Protein AF-A0A7T1T1X6-F1 (afdb_monomer_lite)

pLDDT: mean 72.9, std 23.7, range [30.7, 98.06]

Radius of gyration: 36.51 Å; chains: 1; bounding box: 89×37×120 Å

Secondary structure (DSSP, 8-state):
--------------------S-SS------TT-HHHHHHHHHHHHHHHHHHHHHHH--TT-HHHHHHHHHHHHHHHHHHHHHHHTT--TTSSSSSSSS------------------------------S-PPPPP--------SS-HHHHHHHHHHHHHHTTTTSPPPHHHHHHHHHHHHHHHHHHHHHHHHTT--HHHHHHTHHHHHHHHH-TTSSPPPHHHHHHHHHHHHHH-STTSHHHHHHHHHHHTTSS--

Foldseek 3Di:
DDDDDDDDDDDDDDDDDDPDPDPPPDPPPPPPPVVVVVVVVVVVVVVVVLVVVVVPDDPPPVPVVVVVVVVVVVVVVVVVVVVVVDDDPPPPPPPPPPDDDDDDDDDDDDDDDDDDDDDDDDDDDDDDDDDDDDPPDDPPPDDLDDLVVQLVVQLVLQCVQCVVPDDDPVQSSLQSVLLSVLLSQLLVVCVVVVHDSVLCNVCVVVLSCLQAPVPSHGDGSVVSVVQVVCCVPPNDCPGPSVVSVVVCCVVVVGPD

Sequence (256 aa):
MSKTFSRIRIGLAISSIWISSSLFHFIPQERGNPTYLALLVFSIFICLIILFFLFKLKKKKLHYFFVLLLYFVVLVLISLLKIFLGESLATVFASVLAGSLGCDFGPGSSEGSSSQPNPVNGVNEEQPDAAPPEPVAPEVFNPLISDEQRREELHSRLAINSIDKPLNPGVRDSIVERQVLIEKKMEKALLSDGYSRESVFNNRHQIRGLLFYPRGAPLSESTYRSYLHYMENFGTHRSKVYHRIMEAIYNNDLSL

Structure (mmCIF, N/CA/C/O backbone):
data_AF-A0A7T1T1X6-F1
#
_entry.id   AF-A0A7T1T1X6-F1
#
loop_
_atom_site.group_PDB
_atom_site.id
_atom_site.type_symbol
_atom_site.label_atom_id
_atom_site.label_alt_id
_atom_site.label_comp_id
_atom_site.label_asym_id
_atom_site.label_entity_id
_atom_site.label_seq_id
_atom_site.pdbx_PDB_ins_code
_atom_site.Cartn_x
_atom_site.Cartn_y
_atom_site.Cartn_z
_atom_site.occupancy
_atom_site.B_iso_or_equiv
_atom_site.auth_seq_id
_atom_site.auth_comp_id
_atom_site.auth_asym_id
_atom_site.auth_atom_id
_atom_site.pdbx_PDB_model_num
ATOM 1 N N . MET A 1 1 ? 9.781 -1.097 -63.358 1.00 42.34 1 MET A N 1
ATOM 2 C CA . MET A 1 1 ? 10.702 0.019 -63.687 1.00 42.34 1 MET A CA 1
ATOM 3 C C . MET A 1 1 ? 11.360 0.435 -62.372 1.00 42.34 1 MET A C 1
ATOM 5 O O . MET A 1 1 ? 10.691 1.070 -61.583 1.00 42.34 1 MET A O 1
ATOM 9 N N . SER A 1 2 ? 12.448 -0.172 -61.885 1.00 36.84 2 SER A N 1
ATOM 10 C CA . SER A 1 2 ? 13.840 -0.293 -62.371 1.00 36.84 2 SER A CA 1
ATOM 11 C C . SER A 1 2 ? 14.584 1.041 -62.492 1.00 36.84 2 SER A C 1
ATOM 13 O O . SER A 1 2 ? 14.098 1.915 -63.206 1.00 36.84 2 SER A O 1
ATOM 15 N N . LYS A 1 3 ? 15.786 1.063 -61.875 1.00 38.62 3 LYS A N 1
ATOM 16 C CA . LYS A 1 3 ? 16.885 2.061 -61.835 1.00 38.62 3 LYS A CA 1
ATOM 17 C C . LYS A 1 3 ? 17.007 2.790 -60.479 1.00 38.62 3 LYS A C 1
ATOM 19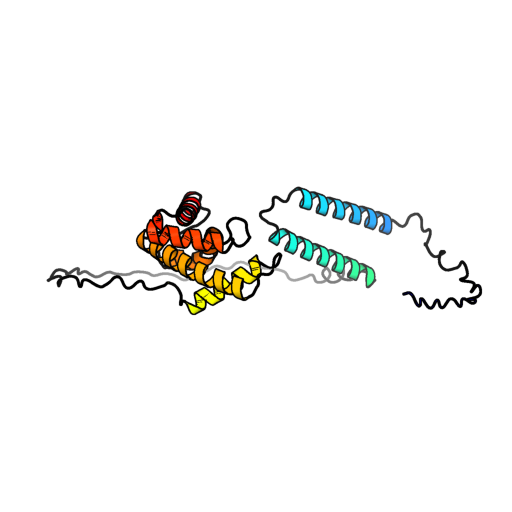 O O . LYS A 1 3 ? 16.067 3.438 -60.060 1.00 38.62 3 LYS A O 1
ATOM 24 N N . THR A 1 4 ? 18.114 2.750 -59.729 1.00 41.78 4 THR A N 1
ATOM 25 C CA . THR A 1 4 ? 19.420 2.092 -59.926 1.00 41.78 4 THR A CA 1
ATOM 26 C C . THR A 1 4 ? 20.178 2.090 -58.595 1.00 41.78 4 THR A C 1
ATOM 28 O O . THR A 1 4 ? 20.269 3.114 -57.928 1.00 41.78 4 THR A O 1
ATOM 31 N N . PHE A 1 5 ? 20.751 0.939 -58.246 1.00 42.75 5 PHE A N 1
ATOM 32 C CA . PHE A 1 5 ? 21.829 0.780 -57.272 1.00 42.75 5 PHE A CA 1
ATOM 33 C C . PHE A 1 5 ? 23.084 1.513 -57.771 1.00 42.75 5 PHE A C 1
ATOM 35 O O . PHE A 1 5 ? 23.480 1.297 -58.917 1.00 42.75 5 PHE A O 1
ATOM 42 N N . SER A 1 6 ? 23.756 2.286 -56.913 1.00 40.78 6 SER A N 1
ATOM 43 C CA . SER A 1 6 ? 25.154 2.669 -57.137 1.00 40.78 6 SER A CA 1
ATOM 44 C C . SER A 1 6 ? 26.025 2.104 -56.023 1.00 40.78 6 SER A C 1
ATOM 46 O O . SER A 1 6 ? 25.880 2.427 -54.846 1.00 40.78 6 SER A O 1
ATOM 48 N N . ARG A 1 7 ? 26.895 1.186 -56.443 1.00 38.97 7 ARG A N 1
ATOM 49 C CA . ARG A 1 7 ? 28.006 0.611 -55.696 1.00 38.97 7 ARG A CA 1
ATOM 50 C C . ARG A 1 7 ? 29.136 1.635 -55.657 1.00 38.97 7 ARG A C 1
ATOM 52 O O . ARG A 1 7 ? 29.527 2.126 -56.710 1.00 38.97 7 ARG A O 1
ATOM 59 N N . ILE A 1 8 ? 29.753 1.828 -54.496 1.00 36.34 8 ILE A N 1
ATOM 60 C CA . ILE A 1 8 ? 31.130 2.323 -54.419 1.00 36.34 8 ILE A CA 1
ATOM 61 C C . ILE A 1 8 ? 31.943 1.296 -53.631 1.00 36.34 8 ILE A C 1
ATOM 63 O O . ILE A 1 8 ? 31.801 1.143 -52.422 1.00 36.34 8 ILE A O 1
ATOM 67 N N . ARG A 1 9 ? 32.767 0.550 -54.372 1.00 40.75 9 ARG A N 1
ATOM 68 C CA . ARG A 1 9 ? 33.967 -0.138 -53.891 1.00 40.75 9 ARG A CA 1
ATOM 69 C C . ARG A 1 9 ? 35.143 0.698 -54.376 1.00 40.75 9 ARG A C 1
ATOM 71 O O . ARG A 1 9 ? 35.316 0.787 -55.586 1.00 40.75 9 ARG A O 1
ATOM 78 N N . ILE A 1 10 ? 35.966 1.201 -53.465 1.00 40.25 10 ILE A N 1
ATOM 79 C CA . ILE A 1 10 ? 37.397 1.409 -53.703 1.00 40.25 10 ILE A CA 1
ATOM 80 C C . ILE A 1 10 ? 38.091 1.000 -52.408 1.00 40.25 10 ILE A C 1
ATOM 82 O O . ILE A 1 10 ? 37.916 1.630 -51.371 1.00 40.25 10 ILE A O 1
ATOM 86 N N . GLY A 1 11 ? 38.806 -0.119 -52.469 1.00 39.12 11 GLY A N 1
ATOM 87 C CA . GLY A 1 11 ? 39.825 -0.451 -51.487 1.00 39.12 11 GLY A CA 1
ATOM 88 C C . GLY A 1 11 ? 41.161 0.112 -51.946 1.00 39.12 11 GLY A C 1
ATOM 89 O O . GLY A 1 11 ? 41.389 0.213 -53.149 1.00 39.12 11 GLY A O 1
ATOM 90 N N . LEU A 1 12 ? 42.040 0.428 -50.999 1.00 31.44 12 LEU A N 1
ATOM 91 C CA . LEU A 1 12 ? 43.483 0.317 -51.182 1.00 31.44 12 LEU A CA 1
ATOM 92 C C . LEU A 1 12 ? 44.208 0.444 -49.838 1.00 31.44 12 LEU A C 1
ATOM 94 O O . LEU A 1 12 ? 44.038 1.415 -49.113 1.00 31.44 12 LEU A O 1
ATOM 98 N N . ALA A 1 13 ? 44.990 -0.601 -49.566 1.00 35.97 13 ALA A N 1
ATOM 99 C CA . ALA A 1 13 ? 46.260 -0.627 -48.853 1.00 35.97 13 ALA A CA 1
ATOM 100 C C . ALA A 1 13 ? 46.394 0.193 -47.559 1.00 35.97 13 ALA A C 1
ATOM 102 O O . ALA A 1 13 ? 46.752 1.366 -47.583 1.00 35.97 13 ALA A O 1
ATOM 103 N N . ILE A 1 14 ? 46.319 -0.503 -46.422 1.00 38.56 14 ILE A N 1
ATOM 104 C CA . ILE A 1 14 ? 47.217 -0.195 -45.307 1.00 38.56 14 ILE A CA 1
ATOM 105 C C . ILE A 1 14 ? 48.215 -1.342 -45.229 1.00 38.56 14 ILE A C 1
ATOM 107 O O . ILE A 1 14 ? 47.895 -2.476 -44.874 1.00 38.56 14 ILE A O 1
ATOM 111 N N . SER A 1 15 ? 49.421 -1.007 -45.665 1.00 36.59 15 SER A N 1
ATOM 112 C CA . SER A 1 15 ? 50.656 -1.726 -45.436 1.00 36.59 15 SER A CA 1
ATOM 113 C C . SER A 1 15 ? 50.771 -2.155 -43.977 1.00 36.59 15 SER A C 1
ATOM 115 O O . SER A 1 15 ? 50.665 -1.330 -43.072 1.00 36.59 15 SER A O 1
ATOM 117 N N . SER A 1 16 ? 51.029 -3.445 -43.791 1.00 38.75 16 SER A N 1
ATOM 118 C CA . SER A 1 16 ? 51.957 -4.004 -42.807 1.00 38.75 16 SER A CA 1
ATOM 119 C C . SER A 1 16 ? 52.744 -2.959 -42.007 1.00 38.75 16 SER A C 1
ATOM 121 O O . SER A 1 16 ? 53.857 -2.582 -42.372 1.00 38.75 16 SER A O 1
ATOM 123 N N . ILE A 1 17 ? 52.163 -2.533 -40.887 1.00 38.28 17 ILE A N 1
ATOM 124 C CA . ILE A 1 17 ? 52.896 -1.950 -39.772 1.00 38.28 17 ILE A CA 1
ATOM 125 C C . ILE A 1 17 ? 53.158 -3.107 -38.822 1.00 38.28 17 ILE A C 1
ATOM 127 O O . ILE A 1 17 ? 52.253 -3.657 -38.198 1.00 38.28 17 ILE A O 1
ATOM 131 N N . TRP A 1 18 ? 54.426 -3.500 -38.804 1.00 39.53 18 TRP A N 1
ATOM 132 C CA . TRP A 1 18 ? 55.085 -4.186 -37.709 1.00 39.53 18 TRP A CA 1
ATOM 133 C C . TRP A 1 18 ? 54.578 -3.649 -36.364 1.00 39.53 18 TRP A C 1
ATOM 135 O O . TRP A 1 18 ? 55.016 -2.600 -35.896 1.00 39.53 18 TRP A O 1
ATOM 145 N N . ILE A 1 19 ? 53.669 -4.380 -35.723 1.00 38.03 19 ILE A N 1
ATOM 146 C CA . ILE A 1 19 ? 53.563 -4.334 -34.270 1.00 38.03 19 ILE A CA 1
ATOM 147 C C . ILE A 1 19 ? 54.494 -5.430 -33.794 1.00 38.03 19 ILE A C 1
ATOM 149 O O . ILE A 1 19 ? 54.167 -6.615 -33.778 1.00 38.03 19 ILE A O 1
ATOM 153 N N . SER A 1 20 ? 55.711 -4.987 -33.520 1.00 37.97 20 SER A N 1
ATOM 154 C CA . SER A 1 20 ? 56.773 -5.736 -32.887 1.00 37.97 20 SER A CA 1
ATOM 155 C C . SER A 1 20 ? 56.224 -6.575 -31.735 1.00 37.97 20 SER A C 1
ATOM 157 O O . SER A 1 20 ? 55.586 -6.068 -30.810 1.00 37.97 20 SER A O 1
ATOM 159 N N . SER A 1 21 ? 56.518 -7.867 -31.811 1.00 42.22 21 SER A N 1
ATOM 160 C CA . SER A 1 21 ? 56.395 -8.899 -30.786 1.00 42.22 21 SER A CA 1
ATOM 161 C C . SER A 1 21 ? 57.150 -8.561 -29.489 1.00 42.22 21 SER A C 1
ATOM 163 O O . SER A 1 21 ? 58.099 -9.252 -29.121 1.00 42.22 21 SER A O 1
ATOM 165 N N . SER A 1 22 ? 56.778 -7.498 -28.771 1.00 43.97 22 SER A N 1
ATOM 166 C CA . SER A 1 22 ? 57.497 -7.100 -27.546 1.00 43.97 22 SER A CA 1
ATOM 167 C C . SER A 1 22 ? 56.630 -6.567 -26.407 1.00 43.97 22 SER A C 1
ATOM 169 O O . SER A 1 22 ? 57.176 -6.071 -25.430 1.00 43.97 22 SER A O 1
ATOM 171 N N . LEU A 1 23 ? 55.305 -6.738 -26.448 1.00 38.94 23 LEU A N 1
ATOM 172 C CA . LEU A 1 23 ? 54.438 -6.399 -25.307 1.00 38.94 23 LEU A CA 1
ATOM 173 C C . LEU A 1 23 ? 53.664 -7.599 -24.733 1.00 38.94 23 LEU A C 1
ATOM 175 O O . LEU A 1 23 ? 52.590 -7.445 -24.166 1.00 38.94 23 LEU A O 1
ATOM 179 N N . PHE A 1 24 ? 54.228 -8.802 -24.875 1.00 38.16 24 PHE A N 1
ATOM 180 C CA . PHE A 1 24 ? 53.760 -10.035 -24.220 1.00 38.16 24 PHE A CA 1
ATOM 181 C C . PHE A 1 24 ? 54.850 -10.700 -23.360 1.00 38.16 24 PHE A C 1
ATOM 183 O O . PHE A 1 24 ? 54.776 -11.884 -23.048 1.00 38.16 24 PHE A O 1
ATOM 190 N N . HIS A 1 25 ? 55.863 -9.931 -22.949 1.00 44.34 25 HIS A N 1
ATOM 191 C CA . HIS A 1 25 ? 56.919 -10.387 -22.047 1.00 44.34 25 HIS A CA 1
ATOM 192 C C . HIS A 1 25 ? 57.148 -9.377 -20.920 1.00 44.34 25 HIS A C 1
ATOM 194 O O . HIS A 1 25 ? 58.198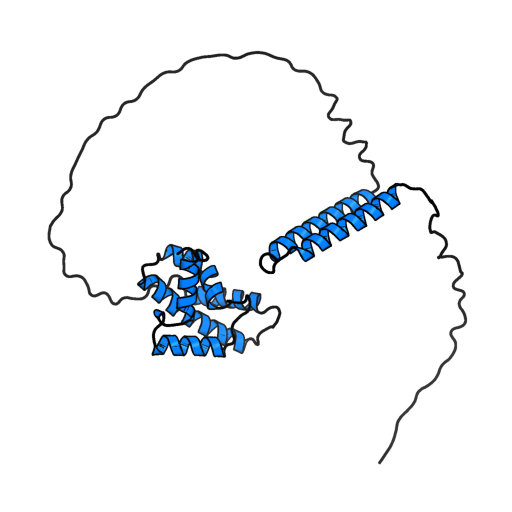 -8.762 -20.810 1.00 44.34 25 HIS A O 1
ATOM 200 N N . PHE A 1 26 ? 56.147 -9.212 -20.057 1.00 40.44 26 PHE A N 1
ATOM 201 C CA . PHE A 1 26 ? 56.410 -8.895 -18.652 1.00 40.44 26 PHE A CA 1
ATOM 202 C C . PHE A 1 26 ? 55.314 -9.494 -17.765 1.00 40.44 26 PHE A C 1
ATOM 204 O O . PHE A 1 26 ? 54.650 -8.823 -16.984 1.00 40.44 26 PHE A O 1
ATOM 211 N N . ILE A 1 27 ? 55.108 -10.804 -17.917 1.00 41.75 27 ILE A N 1
ATOM 212 C CA . ILE A 1 27 ? 54.685 -11.628 -16.787 1.00 41.75 27 ILE A CA 1
ATOM 213 C C . ILE A 1 27 ? 55.977 -11.858 -15.998 1.00 41.75 27 ILE A C 1
ATOM 215 O O . ILE A 1 27 ? 56.859 -12.547 -16.521 1.00 41.75 27 ILE A O 1
ATOM 219 N N . PRO A 1 28 ? 56.156 -11.285 -14.794 1.00 42.91 28 PRO A N 1
ATOM 220 C CA . PRO A 1 28 ? 57.246 -11.714 -13.947 1.00 42.91 28 PRO A CA 1
ATOM 221 C C . PRO A 1 28 ? 56.942 -13.165 -13.586 1.00 42.91 28 PRO A C 1
ATOM 223 O O . PRO A 1 28 ? 56.004 -13.477 -12.853 1.00 42.91 28 PRO A O 1
ATOM 226 N N . GLN A 1 29 ? 57.721 -14.070 -14.165 1.00 46.75 29 GLN A N 1
ATOM 227 C CA . GLN A 1 29 ? 57.753 -15.476 -13.808 1.00 46.75 29 GLN A CA 1
ATOM 228 C C . GLN A 1 29 ? 58.469 -15.625 -12.457 1.00 46.75 29 GLN A C 1
ATOM 230 O O . GLN A 1 29 ? 59.449 -16.351 -12.340 1.00 46.75 29 GLN A O 1
ATOM 235 N N . GLU A 1 30 ? 57.977 -14.952 -11.418 1.00 48.72 30 GLU A N 1
ATOM 236 C CA . GLU A 1 30 ? 58.308 -15.300 -10.041 1.00 48.72 30 GLU A CA 1
ATOM 237 C C . GLU A 1 30 ? 57.340 -16.389 -9.585 1.00 48.72 30 GLU A C 1
ATOM 239 O O . GLU A 1 30 ? 56.348 -16.167 -8.886 1.00 48.72 30 GLU A O 1
ATOM 244 N N . ARG A 1 31 ? 57.630 -17.618 -10.029 1.00 51.22 31 ARG A N 1
ATOM 245 C CA . ARG A 1 31 ? 57.103 -18.816 -9.376 1.00 51.22 31 ARG A CA 1
ATOM 246 C C . ARG A 1 31 ? 57.578 -18.789 -7.928 1.00 51.22 31 ARG A C 1
ATOM 248 O O . ARG A 1 31 ? 58.739 -19.078 -7.666 1.00 51.22 31 ARG A O 1
ATOM 255 N N . GLY A 1 32 ? 56.674 -18.476 -7.008 1.00 56.59 32 GLY A N 1
ATOM 256 C CA . GLY A 1 32 ? 56.909 -18.675 -5.581 1.00 56.59 32 GLY A CA 1
ATOM 257 C C . GLY A 1 32 ? 56.696 -17.461 -4.693 1.00 56.59 32 GLY A C 1
ATOM 258 O O . GLY A 1 32 ? 57.027 -17.555 -3.518 1.00 56.59 32 GLY A O 1
ATOM 259 N N . ASN A 1 33 ? 56.133 -16.352 -5.181 1.00 59.38 33 ASN A N 1
ATOM 260 C CA . ASN A 1 33 ? 55.762 -15.274 -4.270 1.00 59.38 33 ASN A CA 1
ATOM 261 C C . ASN A 1 33 ? 54.439 -15.641 -3.551 1.00 59.38 33 ASN A C 1
ATOM 263 O O . ASN A 1 33 ? 53.379 -15.670 -4.190 1.00 59.38 33 ASN A O 1
ATOM 267 N N . PRO A 1 34 ? 54.471 -15.960 -2.239 1.00 67.19 34 PRO A N 1
ATOM 268 C CA . PRO A 1 34 ? 53.317 -16.486 -1.499 1.00 67.19 34 PRO A CA 1
ATOM 269 C C . PRO A 1 34 ? 52.147 -15.497 -1.444 1.00 67.19 34 PRO A C 1
ATOM 271 O O . PRO A 1 34 ? 51.010 -15.892 -1.189 1.00 67.19 34 PRO A O 1
ATOM 274 N N . THR A 1 35 ? 52.407 -14.221 -1.732 1.00 71.56 35 THR A N 1
ATOM 275 C CA . THR A 1 35 ? 51.400 -13.158 -1.777 1.00 71.56 35 THR A CA 1
ATOM 276 C C . THR A 1 35 ? 50.365 -13.379 -2.879 1.00 71.56 35 THR A C 1
ATOM 278 O O . THR A 1 35 ? 49.172 -13.257 -2.618 1.00 71.56 35 THR A O 1
ATOM 281 N N . TYR A 1 36 ? 50.771 -13.795 -4.083 1.00 64.44 36 TYR A N 1
ATOM 282 C CA . TYR A 1 36 ? 49.833 -14.045 -5.184 1.00 64.44 36 TYR A CA 1
ATOM 283 C C . TYR A 1 36 ? 48.955 -15.264 -4.924 1.00 64.44 36 TYR A C 1
ATOM 285 O O . TYR A 1 36 ? 47.755 -15.226 -5.191 1.00 64.44 36 TYR A O 1
ATOM 293 N N . LEU A 1 37 ? 49.533 -16.327 -4.358 1.00 74.12 37 LEU A N 1
ATOM 294 C CA . LEU A 1 37 ? 48.773 -17.509 -3.961 1.00 74.12 37 LEU A CA 1
ATOM 295 C C . LEU A 1 37 ? 47.752 -17.150 -2.870 1.00 74.12 37 LEU A C 1
ATOM 297 O O . LEU A 1 37 ? 46.592 -17.543 -2.968 1.00 74.12 37 LEU A O 1
ATOM 301 N N . ALA A 1 38 ? 48.156 -16.349 -1.879 1.00 74.31 38 ALA A N 1
ATOM 302 C CA . ALA A 1 38 ? 47.267 -15.873 -0.822 1.00 74.31 38 ALA A CA 1
ATOM 303 C C . ALA A 1 38 ? 46.118 -15.013 -1.373 1.00 74.31 38 ALA A C 1
ATOM 305 O O . ALA A 1 38 ? 44.970 -15.213 -0.983 1.00 74.31 38 ALA A O 1
ATOM 306 N N . LEU A 1 39 ? 46.392 -14.115 -2.326 1.00 75.31 39 LEU A N 1
ATOM 307 C CA . LEU A 1 39 ? 45.365 -13.297 -2.979 1.00 75.31 39 LEU A CA 1
ATOM 308 C C . LEU A 1 39 ? 44.386 -14.139 -3.809 1.00 75.31 39 LEU A C 1
ATOM 310 O O . LEU A 1 39 ? 43.183 -13.879 -3.790 1.00 75.31 39 LEU A O 1
ATOM 314 N N . LEU A 1 40 ? 44.877 -15.167 -4.503 1.00 75.38 40 LEU A N 1
ATOM 315 C CA . LEU A 1 40 ? 44.050 -16.060 -5.317 1.00 75.38 40 LEU A CA 1
ATOM 316 C C . LEU A 1 40 ? 43.147 -16.930 -4.427 1.00 75.38 40 LEU A C 1
ATOM 318 O O . LEU A 1 40 ? 41.940 -17.011 -4.657 1.00 75.38 40 LEU A O 1
ATOM 322 N N . VAL A 1 41 ? 43.698 -17.499 -3.350 1.00 77.56 41 VAL A N 1
ATOM 323 C CA . VAL A 1 41 ? 42.930 -18.259 -2.349 1.00 77.56 41 VAL A CA 1
ATOM 324 C C . VAL A 1 41 ? 41.890 -17.369 -1.665 1.00 77.56 41 VAL A C 1
ATOM 326 O O . VAL A 1 41 ? 40.737 -17.775 -1.520 1.00 77.56 41 VAL A O 1
ATOM 329 N N . PHE A 1 42 ? 42.254 -16.137 -1.308 1.00 77.56 42 PHE A N 1
ATOM 330 C CA . PHE A 1 42 ? 41.333 -15.165 -0.720 1.00 77.56 42 PHE A CA 1
ATOM 331 C C . PHE A 1 42 ? 40.204 -14.782 -1.689 1.00 77.56 42 PHE A C 1
ATOM 333 O O . PHE A 1 42 ? 39.038 -14.762 -1.299 1.00 77.56 42 PHE A O 1
ATOM 340 N N . SER A 1 43 ? 40.517 -14.564 -2.970 1.00 79.12 43 SER A N 1
ATOM 341 C CA . SER A 1 43 ? 39.527 -14.278 -4.018 1.00 79.12 43 SER A CA 1
ATOM 342 C C . SER A 1 43 ? 38.530 -15.428 -4.210 1.00 79.12 43 SER A C 1
ATOM 344 O O . SER A 1 43 ? 37.317 -15.199 -4.266 1.00 79.12 43 SER A O 1
ATOM 346 N N . ILE A 1 44 ? 39.019 -16.673 -4.231 1.00 78.44 44 ILE A N 1
ATOM 347 C CA . ILE A 1 44 ? 38.173 -17.872 -4.313 1.00 78.44 44 ILE A CA 1
ATOM 348 C C . ILE A 1 44 ? 37.281 -17.982 -3.073 1.00 78.44 44 ILE A C 1
ATOM 350 O O . ILE A 1 44 ? 36.078 -18.210 -3.200 1.00 78.44 44 ILE A O 1
ATOM 354 N N . PHE A 1 45 ? 37.839 -17.777 -1.879 1.00 79.12 45 PHE A N 1
ATOM 355 C CA . PHE A 1 45 ? 37.087 -17.840 -0.626 1.00 79.12 45 PHE A CA 1
ATOM 356 C C . PHE A 1 45 ? 35.964 -16.792 -0.577 1.00 79.12 45 PHE A C 1
ATOM 358 O O . PHE A 1 45 ? 34.830 -17.113 -0.218 1.00 79.12 45 PHE A O 1
ATOM 365 N N . ILE A 1 46 ? 36.237 -15.567 -1.036 1.00 78.25 46 ILE A N 1
ATOM 366 C CA . ILE A 1 46 ? 35.228 -14.512 -1.186 1.00 78.25 46 ILE A CA 1
ATOM 367 C C . ILE A 1 46 ? 34.135 -14.920 -2.178 1.00 78.25 46 ILE A C 1
ATOM 369 O O . ILE A 1 46 ? 32.951 -14.769 -1.871 1.00 78.25 46 ILE A O 1
ATOM 373 N N . CYS A 1 47 ? 34.498 -15.466 -3.344 1.00 77.38 47 CYS A N 1
ATOM 374 C CA . CYS A 1 47 ? 33.515 -15.945 -4.320 1.00 77.38 47 CYS A CA 1
ATOM 375 C C . CYS A 1 47 ? 32.592 -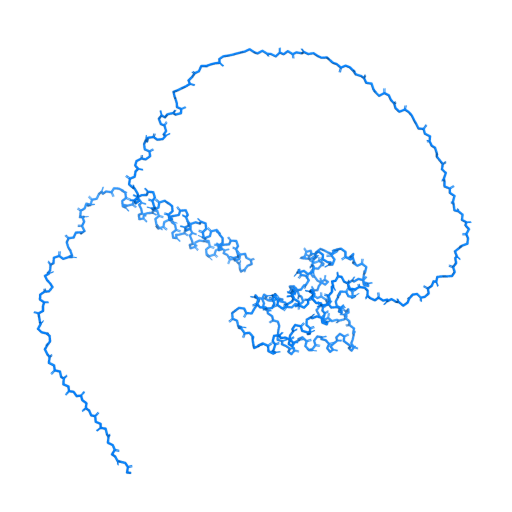17.012 -3.723 1.00 77.38 47 CYS A C 1
ATOM 377 O O . CYS A 1 47 ? 31.380 -16.960 -3.936 1.00 77.38 47 CYS A O 1
ATOM 379 N N . LEU A 1 48 ? 33.141 -17.950 -2.947 1.00 79.44 48 LEU A N 1
ATOM 380 C CA . LEU A 1 48 ? 32.363 -19.002 -2.293 1.00 79.44 48 LEU A CA 1
ATOM 381 C C . LEU A 1 48 ? 31.424 -18.447 -1.218 1.00 79.44 48 LEU A C 1
ATOM 383 O O . LEU A 1 48 ? 30.279 -18.888 -1.139 1.00 79.44 48 LEU A O 1
ATOM 387 N N . ILE A 1 49 ? 31.862 -17.451 -0.443 1.00 78.81 49 ILE A N 1
ATOM 388 C CA . ILE A 1 49 ? 31.003 -16.747 0.518 1.00 78.81 49 ILE A CA 1
ATOM 389 C C . ILE A 1 49 ? 29.838 -16.075 -0.215 1.00 78.81 49 ILE A C 1
ATOM 391 O O . ILE A 1 49 ? 28.681 -16.291 0.146 1.00 78.81 49 ILE A O 1
ATOM 395 N N . ILE A 1 50 ? 30.115 -15.315 -1.278 1.00 76.94 50 ILE A N 1
ATOM 396 C CA . ILE A 1 50 ? 29.078 -14.632 -2.063 1.00 76.94 50 ILE A CA 1
ATOM 397 C C . ILE A 1 50 ? 28.089 -15.652 -2.646 1.00 76.94 50 ILE A C 1
ATOM 399 O O . ILE A 1 50 ? 26.883 -15.482 -2.486 1.00 76.94 50 ILE A O 1
ATOM 403 N N . LEU A 1 51 ? 28.574 -16.742 -3.249 1.00 75.81 51 LEU A N 1
ATOM 404 C CA . LEU A 1 51 ? 27.738 -17.821 -3.792 1.00 75.81 51 LEU A CA 1
ATOM 405 C C . LEU A 1 51 ? 26.882 -18.506 -2.719 1.00 75.81 51 LEU A C 1
ATOM 407 O O . LEU A 1 51 ? 25.693 -18.739 -2.938 1.00 75.81 51 LEU A O 1
ATOM 411 N N . PHE A 1 52 ? 27.451 -18.787 -1.546 1.00 75.31 52 PHE A N 1
ATOM 412 C CA . PHE A 1 52 ? 26.724 -19.367 -0.417 1.00 75.31 52 PHE A CA 1
ATOM 413 C C . PHE A 1 52 ? 25.596 -18.444 0.065 1.00 75.31 52 PHE A C 1
ATOM 415 O O . PHE A 1 52 ? 24.472 -18.899 0.298 1.00 75.31 52 PHE A O 1
ATOM 422 N N . PHE A 1 53 ? 25.860 -17.137 0.153 1.00 68.50 53 PHE A N 1
ATOM 423 C CA . PHE A 1 53 ? 24.845 -16.149 0.517 1.00 68.50 53 PHE A CA 1
ATOM 424 C C . PHE A 1 53 ? 23.780 -15.978 -0.574 1.00 68.50 53 PHE A C 1
ATOM 426 O O . PHE A 1 53 ? 22.595 -15.923 -0.242 1.00 68.50 53 PHE A O 1
ATOM 433 N N . LEU A 1 54 ? 24.160 -15.990 -1.856 1.00 68.25 54 LEU A N 1
ATOM 434 C CA . LEU A 1 54 ? 23.216 -15.986 -2.980 1.00 68.25 54 LEU A CA 1
ATOM 435 C C . LEU A 1 54 ? 22.282 -17.206 -2.942 1.00 68.25 54 LEU A C 1
ATOM 437 O O . LEU A 1 54 ? 21.086 -17.068 -3.195 1.00 68.25 54 LEU A O 1
ATOM 441 N N . PHE A 1 55 ? 22.795 -18.382 -2.567 1.00 65.19 55 PHE A N 1
ATOM 442 C CA . PHE A 1 55 ? 22.005 -19.613 -2.474 1.00 65.19 55 PHE A CA 1
ATOM 443 C C . PHE A 1 55 ? 21.062 -19.639 -1.256 1.00 65.19 55 PHE A C 1
ATOM 445 O O . PHE A 1 55 ? 19.971 -20.209 -1.314 1.00 65.19 55 PHE A O 1
ATOM 452 N N . LYS A 1 56 ? 21.446 -19.001 -0.142 1.00 62.31 56 LYS A N 1
ATOM 453 C CA . LYS A 1 56 ? 20.669 -18.982 1.114 1.00 62.31 56 LYS A CA 1
ATOM 454 C C . LYS A 1 56 ? 19.518 -17.972 1.140 1.00 62.31 56 LYS A C 1
ATOM 456 O O . LYS A 1 56 ? 18.694 -18.023 2.059 1.00 62.31 56 LYS A O 1
ATOM 461 N N . LEU A 1 57 ? 19.422 -17.058 0.177 1.00 55.25 57 LEU A N 1
ATOM 462 C CA . LEU A 1 57 ? 18.454 -15.965 0.242 1.00 55.25 57 LEU A CA 1
ATOM 463 C C . LEU A 1 57 ? 17.092 -16.340 -0.356 1.00 55.25 57 LEU A C 1
ATOM 465 O O . LEU A 1 57 ? 16.846 -16.260 -1.557 1.00 55.25 57 LEU A O 1
ATOM 469 N N . LYS A 1 58 ? 16.137 -16.661 0.529 1.00 57.62 58 LYS A N 1
ATOM 470 C CA . LYS A 1 58 ? 14.703 -16.587 0.211 1.00 57.62 58 LYS A CA 1
ATOM 471 C C . LYS A 1 58 ? 14.308 -15.126 -0.065 1.00 57.62 58 LYS A C 1
ATOM 473 O O . LYS A 1 58 ? 14.660 -14.234 0.704 1.00 57.62 58 LYS A O 1
ATOM 478 N N . LYS A 1 59 ? 13.495 -14.920 -1.113 1.00 56.28 59 LYS A N 1
ATOM 479 C CA . LYS A 1 59 ? 13.011 -13.654 -1.728 1.00 56.28 59 LYS A CA 1
ATOM 480 C C . LYS A 1 59 ? 12.607 -12.466 -0.819 1.00 56.28 59 LYS A C 1
ATOM 482 O O . LYS A 1 59 ? 12.357 -11.394 -1.352 1.00 56.28 59 LYS A O 1
ATOM 487 N N . LYS A 1 60 ? 12.515 -12.596 0.510 1.00 51.47 60 LYS A N 1
ATOM 488 C CA . LYS A 1 60 ? 11.939 -11.570 1.405 1.00 51.47 60 LYS A CA 1
ATOM 489 C C . LYS A 1 60 ? 12.937 -10.589 2.056 1.00 51.47 60 LYS A C 1
ATOM 491 O O . LYS A 1 60 ? 12.486 -9.659 2.709 1.00 51.47 60 LYS A O 1
ATOM 496 N N . LYS A 1 61 ? 14.261 -10.732 1.890 1.00 61.09 61 LYS A N 1
ATOM 497 C CA . LYS A 1 61 ? 15.261 -9.800 2.482 1.00 61.09 61 LYS A CA 1
ATOM 498 C C . LYS A 1 61 ? 16.329 -9.314 1.488 1.00 61.09 61 LYS A C 1
ATOM 500 O O . LYS A 1 61 ? 17.512 -9.260 1.808 1.00 61.09 61 LYS A O 1
ATOM 505 N N . LEU A 1 62 ? 15.907 -8.944 0.279 1.00 67.12 62 LEU A N 1
ATOM 506 C CA . LEU A 1 62 ? 16.803 -8.490 -0.795 1.00 67.12 62 LEU A CA 1
ATOM 507 C C . LEU A 1 62 ? 17.500 -7.146 -0.483 1.00 67.12 62 LEU A C 1
ATOM 509 O O . LEU A 1 62 ? 18.655 -6.957 -0.850 1.00 67.12 62 LEU A O 1
ATOM 513 N N . HIS A 1 63 ? 16.843 -6.243 0.256 1.00 66.62 63 HIS A N 1
ATOM 514 C CA . HIS A 1 63 ? 17.406 -4.924 0.589 1.00 66.62 63 HIS A CA 1
ATOM 515 C C . HIS A 1 63 ? 18.616 -5.002 1.535 1.00 66.62 63 HIS A C 1
ATOM 517 O O . HIS A 1 63 ? 19.638 -4.378 1.268 1.00 66.62 63 HIS A O 1
ATOM 523 N N . TYR A 1 64 ? 18.549 -5.816 2.597 1.00 69.06 64 TYR A N 1
ATOM 524 C CA . TYR A 1 64 ? 19.685 -6.015 3.511 1.00 69.06 64 TYR A CA 1
ATOM 525 C C . TYR A 1 64 ? 20.882 -6.668 2.814 1.00 69.06 64 TYR A C 1
ATOM 527 O O . TYR A 1 64 ? 22.025 -6.355 3.133 1.00 69.06 64 TYR A O 1
ATOM 535 N N . PHE A 1 65 ? 20.624 -7.539 1.835 1.00 70.56 65 PHE A N 1
ATOM 536 C CA . PHE A 1 65 ? 21.679 -8.152 1.037 1.00 70.56 65 PHE A CA 1
ATOM 537 C C . PHE A 1 65 ? 22.409 -7.129 0.165 1.00 70.56 65 PHE A C 1
ATOM 539 O O . PHE A 1 65 ? 23.634 -7.132 0.142 1.00 70.56 65 PHE A O 1
ATOM 546 N N . PHE A 1 66 ? 21.684 -6.228 -0.506 1.00 73.56 66 PHE A N 1
ATOM 547 C CA . PHE A 1 66 ? 22.311 -5.200 -1.338 1.00 73.56 66 PHE A CA 1
ATOM 548 C C . PHE A 1 66 ? 23.178 -4.244 -0.509 1.00 73.56 66 PHE A C 1
ATOM 550 O O . PHE A 1 66 ? 24.295 -3.925 -0.908 1.00 73.56 66 PHE A O 1
ATOM 557 N N . VAL A 1 67 ? 22.709 -3.856 0.683 1.00 75.31 67 VAL A N 1
ATOM 558 C CA . VAL A 1 67 ? 23.482 -3.022 1.620 1.00 75.31 67 VAL A CA 1
ATOM 559 C C . VAL A 1 67 ? 24.740 -3.750 2.108 1.00 75.31 67 VAL A C 1
ATOM 561 O O . VAL A 1 67 ? 25.821 -3.165 2.106 1.00 75.31 67 VAL A O 1
ATOM 564 N N . LEU A 1 68 ? 24.632 -5.032 2.472 1.00 77.50 68 LEU A N 1
ATOM 565 C CA . LEU A 1 68 ? 25.773 -5.833 2.925 1.00 77.50 68 LEU A CA 1
ATOM 566 C C . LEU A 1 68 ? 26.791 -6.082 1.800 1.00 77.50 68 LEU A C 1
ATOM 568 O O . LEU A 1 68 ? 27.995 -6.006 2.032 1.00 77.50 68 LEU A O 1
ATOM 572 N N . LEU A 1 69 ? 26.314 -6.343 0.581 1.00 77.69 69 LEU A N 1
ATOM 573 C CA . LEU A 1 69 ? 27.151 -6.523 -0.603 1.00 77.69 69 LEU A CA 1
ATOM 574 C C . LEU A 1 69 ? 27.894 -5.231 -0.951 1.00 77.69 69 LEU A C 1
ATOM 576 O O . LEU A 1 69 ? 29.099 -5.268 -1.183 1.00 77.69 69 LEU A O 1
ATOM 580 N N . LEU A 1 70 ? 27.201 -4.090 -0.938 1.00 79.12 70 LEU A N 1
ATOM 581 C CA . LEU A 1 70 ? 27.812 -2.784 -1.175 1.00 79.12 70 LEU A CA 1
ATOM 582 C C . LEU A 1 70 ? 28.883 -2.476 -0.120 1.00 79.12 70 LEU A C 1
ATOM 584 O O . LEU A 1 70 ? 29.992 -2.084 -0.473 1.00 79.12 70 LEU A O 1
ATOM 588 N N . TYR A 1 71 ? 28.585 -2.724 1.159 1.00 81.06 71 TYR A N 1
ATOM 589 C CA . TYR A 1 71 ? 29.546 -2.576 2.254 1.00 81.06 71 TYR A CA 1
ATOM 590 C C . TYR A 1 71 ? 30.789 -3.457 2.050 1.00 81.06 71 TYR A C 1
ATOM 592 O O . TYR A 1 71 ? 31.920 -2.993 2.195 1.00 81.06 71 TYR A O 1
ATOM 600 N N . PHE A 1 72 ? 30.591 -4.711 1.642 1.00 79.81 72 PHE A N 1
ATOM 601 C CA . PHE A 1 72 ? 31.682 -5.642 1.376 1.00 79.81 72 PHE A CA 1
ATOM 602 C C . PHE A 1 72 ? 32.553 -5.207 0.185 1.00 79.81 72 PHE A C 1
ATOM 604 O O . PHE A 1 72 ? 33.780 -5.219 0.282 1.00 79.81 72 PHE A O 1
ATOM 611 N N . VAL A 1 73 ? 31.939 -4.761 -0.915 1.00 81.62 73 VAL A N 1
ATOM 612 C CA . VAL A 1 73 ? 32.657 -4.222 -2.084 1.00 81.62 73 VAL A CA 1
ATOM 613 C C . VAL A 1 73 ? 33.499 -3.004 -1.693 1.00 81.62 73 VAL A C 1
ATOM 615 O O . VAL A 1 73 ? 34.659 -2.913 -2.094 1.00 81.62 73 VAL A O 1
ATOM 618 N N . VAL A 1 74 ? 32.964 -2.108 -0.858 1.00 84.50 74 VAL A N 1
ATOM 619 C CA . VAL A 1 74 ? 33.707 -0.951 -0.331 1.00 84.50 74 VAL A CA 1
ATOM 620 C C . VAL A 1 74 ? 34.907 -1.392 0.517 1.00 84.50 74 VAL A C 1
ATOM 622 O O . VAL A 1 74 ? 36.001 -0.864 0.332 1.00 84.50 74 VAL A O 1
ATOM 625 N N . LEU A 1 75 ? 34.760 -2.390 1.396 1.00 78.75 75 LEU A N 1
ATOM 626 C CA . LEU A 1 75 ? 35.878 -2.915 2.198 1.00 78.75 75 LEU A CA 1
ATOM 627 C C . LEU A 1 75 ? 36.985 -3.558 1.352 1.00 78.75 75 LEU A C 1
ATOM 629 O O . LEU A 1 75 ? 38.173 -3.394 1.656 1.00 78.75 75 LEU A O 1
ATOM 633 N N . VAL A 1 76 ? 36.612 -4.272 0.287 1.00 80.00 76 VAL A N 1
ATOM 634 C CA . VAL A 1 76 ? 37.574 -4.842 -0.665 1.00 80.00 76 VAL A CA 1
ATOM 635 C C . VAL A 1 76 ? 38.296 -3.727 -1.417 1.00 80.00 76 VAL A C 1
ATOM 637 O O . VAL A 1 76 ? 39.520 -3.761 -1.504 1.00 80.00 76 VAL A O 1
ATOM 640 N N . LEU A 1 77 ? 37.577 -2.702 -1.883 1.00 80.56 77 LEU A N 1
ATOM 641 C CA . LEU A 1 77 ? 38.181 -1.535 -2.532 1.00 80.56 77 LEU A CA 1
ATOM 642 C C . LEU A 1 77 ? 39.151 -0.800 -1.603 1.00 80.56 77 LEU A C 1
ATOM 644 O O . LEU A 1 77 ? 40.249 -0.475 -2.033 1.00 80.56 77 LEU A O 1
ATOM 648 N N . ILE A 1 78 ? 38.801 -0.601 -0.328 1.00 79.69 78 ILE A N 1
ATOM 649 C CA . ILE A 1 78 ? 39.699 0.002 0.671 1.00 79.69 78 ILE A CA 1
ATOM 650 C C . ILE A 1 78 ? 40.945 -0.866 0.884 1.00 79.69 78 ILE A C 1
ATOM 652 O O . ILE A 1 78 ? 42.054 -0.341 0.951 1.00 79.69 78 ILE A O 1
ATOM 656 N N . SER A 1 79 ? 40.790 -2.187 0.982 1.00 76.00 79 SER A N 1
ATOM 657 C CA . SER A 1 79 ? 41.923 -3.112 1.135 1.00 76.00 79 SER A CA 1
ATOM 658 C C . SER A 1 79 ? 42.844 -3.094 -0.088 1.00 76.00 79 SER A C 1
ATOM 660 O O . SER A 1 79 ? 44.061 -3.033 0.061 1.00 76.00 79 SER A O 1
ATOM 662 N N . LEU A 1 80 ? 42.276 -3.078 -1.297 1.00 75.56 80 LEU A N 1
ATOM 663 C CA . LEU A 1 80 ? 43.034 -2.961 -2.544 1.00 75.56 80 LEU A CA 1
ATOM 664 C C . LEU A 1 80 ? 43.713 -1.598 -2.667 1.00 75.56 80 LEU A C 1
ATOM 666 O O . LEU A 1 80 ? 44.863 -1.537 -3.084 1.00 75.56 80 LEU A O 1
ATOM 670 N N . LEU A 1 81 ? 43.044 -0.524 -2.247 1.00 80.25 81 LEU A N 1
ATOM 671 C CA . LEU A 1 81 ? 43.602 0.824 -2.201 1.00 80.25 81 LEU A CA 1
ATOM 672 C C . LEU A 1 81 ? 44.800 0.883 -1.240 1.00 80.25 81 LEU A C 1
ATOM 674 O O . LEU A 1 81 ? 45.829 1.445 -1.592 1.00 80.25 81 LEU A O 1
ATOM 678 N N . LYS A 1 82 ? 44.725 0.225 -0.076 1.00 75.81 82 LYS A N 1
ATOM 679 C CA . LYS A 1 82 ? 45.857 0.095 0.862 1.00 75.81 82 LYS A CA 1
ATOM 680 C C . LYS A 1 82 ? 47.039 -0.676 0.272 1.00 75.81 82 LYS A C 1
ATOM 682 O O . LYS A 1 82 ? 48.180 -0.296 0.501 1.00 75.81 82 LYS A O 1
ATOM 687 N N . ILE A 1 83 ? 46.772 -1.739 -0.486 1.00 72.75 83 ILE A N 1
ATOM 688 C CA . ILE A 1 83 ? 47.813 -2.514 -1.178 1.00 72.75 83 ILE A CA 1
ATOM 689 C C . ILE A 1 83 ? 48.432 -1.684 -2.316 1.00 72.75 83 ILE A C 1
ATOM 691 O O . ILE A 1 83 ? 49.645 -1.703 -2.500 1.00 72.75 83 ILE A O 1
ATOM 695 N N . PHE A 1 84 ? 47.611 -0.928 -3.050 1.00 68.06 84 PHE A N 1
ATOM 696 C CA . PHE A 1 84 ? 48.025 -0.111 -4.192 1.00 68.06 84 PHE A CA 1
ATOM 697 C C . PHE A 1 84 ? 48.789 1.160 -3.785 1.00 68.06 84 PHE A C 1
ATOM 699 O O . PHE A 1 84 ? 49.706 1.557 -4.495 1.00 68.06 84 PHE A O 1
ATOM 706 N N . LEU A 1 85 ? 48.462 1.773 -2.638 1.00 74.50 85 LEU A N 1
ATOM 707 C CA . LEU A 1 85 ? 49.210 2.918 -2.094 1.00 74.50 85 LEU A CA 1
ATOM 708 C C . LEU A 1 85 ? 50.541 2.539 -1.428 1.00 74.50 85 LEU A C 1
ATOM 710 O O . LEU A 1 85 ? 51.277 3.433 -1.027 1.00 74.50 85 LEU A O 1
ATOM 714 N N . GLY A 1 86 ? 50.884 1.250 -1.348 1.00 64.81 86 GLY A N 1
ATOM 715 C CA . GLY A 1 86 ? 52.267 0.828 -1.131 1.00 64.81 86 GLY A CA 1
ATOM 716 C C . GLY A 1 86 ? 52.924 1.289 0.174 1.00 64.81 86 GLY A C 1
ATOM 717 O O . GLY A 1 86 ? 54.132 1.500 0.169 1.00 64.81 86 GLY A O 1
ATOM 718 N N . GLU A 1 87 ? 52.195 1.406 1.290 1.00 53.59 87 GLU A N 1
ATOM 719 C CA . GLU A 1 87 ? 52.814 1.696 2.591 1.00 53.59 87 GLU A CA 1
ATOM 720 C C . GLU A 1 87 ? 52.565 0.616 3.652 1.00 53.59 87 GLU A C 1
ATOM 722 O O . GLU A 1 87 ? 51.465 0.383 4.155 1.00 53.59 87 GLU A O 1
ATOM 727 N N . SER A 1 88 ? 53.686 -0.017 3.995 1.00 61.16 88 SER A N 1
ATOM 728 C CA . SER A 1 88 ? 54.044 -0.621 5.273 1.00 61.16 88 SER A CA 1
ATOM 729 C C . SER A 1 88 ? 53.329 -0.002 6.487 1.00 61.16 88 SER A C 1
ATOM 731 O O . SER A 1 88 ? 53.757 1.006 7.043 1.00 61.16 88 SER A O 1
ATOM 733 N N . LEU A 1 89 ? 52.318 -0.700 7.009 1.00 48.25 89 LEU A N 1
ATOM 734 C CA . LEU A 1 89 ? 51.803 -0.502 8.372 1.00 48.25 89 LEU A CA 1
ATOM 735 C C . LEU A 1 89 ? 52.638 -1.259 9.426 1.00 48.25 89 LEU A C 1
ATOM 737 O O . LEU A 1 89 ? 52.115 -1.670 10.459 1.00 48.25 89 LEU A O 1
ATOM 741 N N . ALA A 1 90 ? 53.945 -1.426 9.206 1.00 49.50 90 ALA A N 1
ATOM 742 C CA . ALA A 1 90 ? 54.859 -1.804 10.286 1.00 49.50 90 ALA A CA 1
ATOM 743 C C . ALA A 1 90 ? 55.106 -0.642 11.277 1.00 49.50 90 ALA A C 1
ATOM 745 O O . ALA A 1 90 ? 55.648 -0.864 12.354 1.00 49.50 90 ALA A O 1
ATOM 746 N N . THR A 1 91 ? 54.673 0.587 10.965 1.00 50.91 91 THR A N 1
ATOM 747 C CA . THR A 1 91 ? 55.068 1.795 11.717 1.00 50.91 91 THR A CA 1
ATOM 748 C C . THR A 1 91 ? 53.985 2.402 12.618 1.00 50.91 91 THR A C 1
ATOM 750 O O . THR A 1 91 ? 54.261 3.383 13.298 1.00 50.91 91 THR A O 1
ATOM 753 N N . VAL A 1 92 ? 52.769 1.841 12.689 1.00 47.12 92 VAL A N 1
ATOM 754 C CA . VAL A 1 92 ? 51.698 2.396 13.558 1.00 47.12 92 VAL A CA 1
ATOM 755 C C . VAL A 1 92 ? 51.534 1.631 14.881 1.00 47.12 92 VAL A C 1
ATOM 757 O O . VAL A 1 92 ? 50.964 2.161 15.827 1.00 47.12 92 VAL A O 1
ATOM 760 N N . PHE A 1 93 ? 52.112 0.432 15.023 1.00 41.44 93 PHE A N 1
ATOM 761 C CA . PHE A 1 93 ? 52.053 -0.330 16.284 1.00 41.44 93 PHE A CA 1
ATOM 762 C C . PHE A 1 93 ? 53.253 -0.129 17.228 1.00 41.44 93 PHE A C 1
ATOM 764 O O . PHE A 1 93 ? 53.239 -0.655 18.337 1.00 41.44 93 PHE A O 1
ATOM 771 N N . ALA A 1 94 ? 54.262 0.662 16.846 1.00 47.50 94 ALA A N 1
ATOM 772 C CA . ALA A 1 94 ? 55.466 0.863 17.662 1.00 47.50 94 ALA A CA 1
ATOM 773 C C . ALA A 1 94 ? 55.425 2.085 18.607 1.00 47.50 94 ALA A C 1
ATOM 775 O O . ALA A 1 94 ? 56.321 2.225 19.432 1.00 47.50 94 ALA A O 1
ATOM 776 N N . SER A 1 95 ? 54.411 2.958 18.544 1.00 47.84 95 SER A N 1
ATOM 777 C CA . SER A 1 95 ? 54.375 4.197 19.349 1.00 47.84 95 SER A CA 1
ATOM 778 C C . SER A 1 95 ? 53.344 4.231 20.485 1.00 47.84 95 SER A C 1
ATOM 780 O O . SER A 1 95 ? 53.307 5.209 21.222 1.00 47.84 95 SER A O 1
ATOM 782 N N . VAL A 1 96 ? 52.554 3.173 20.703 1.00 43.31 96 VAL A N 1
ATOM 783 C CA . VAL A 1 96 ? 51.593 3.112 21.835 1.00 43.31 96 VAL A CA 1
ATOM 784 C C . VAL A 1 96 ? 52.094 2.221 22.989 1.00 43.31 96 VAL A C 1
ATOM 786 O O . VAL A 1 96 ? 51.454 2.120 24.029 1.00 43.31 96 VAL A O 1
ATOM 789 N N . LEU A 1 97 ? 53.285 1.623 22.857 1.00 49.53 97 LEU A N 1
ATOM 790 C CA . LEU A 1 97 ? 53.882 0.725 23.859 1.00 49.53 97 LEU A CA 1
ATOM 791 C C . LEU A 1 97 ? 55.049 1.332 24.662 1.00 49.53 97 LEU A C 1
ATOM 793 O O . LEU A 1 97 ? 55.685 0.627 25.438 1.00 49.53 97 LEU A O 1
ATOM 797 N N . ALA A 1 98 ? 55.315 2.634 24.537 1.00 44.41 98 ALA A N 1
ATOM 798 C CA . ALA A 1 98 ? 56.336 3.321 25.330 1.00 44.41 98 ALA A CA 1
ATOM 799 C C . ALA A 1 98 ? 55.761 4.595 25.961 1.00 44.41 98 ALA A C 1
ATOM 801 O O . ALA A 1 98 ? 55.852 5.687 25.409 1.00 44.41 98 ALA A O 1
ATOM 802 N N . GLY A 1 99 ? 55.141 4.432 27.125 1.00 37.41 99 GLY A N 1
ATOM 803 C CA . GLY A 1 99 ? 54.577 5.531 27.904 1.00 37.41 99 GLY A CA 1
ATOM 804 C C . GLY A 1 99 ? 54.018 5.054 29.237 1.00 37.41 99 GLY A C 1
ATOM 805 O O . GLY A 1 99 ? 52.885 5.363 29.583 1.00 37.41 99 GLY A O 1
ATOM 806 N N . SER A 1 100 ? 54.789 4.225 29.937 1.00 42.69 100 SER A N 1
ATOM 807 C CA . SER A 1 100 ? 54.518 3.804 31.309 1.00 42.69 100 SER A CA 1
ATOM 808 C C . SER A 1 100 ? 54.544 4.984 32.289 1.00 42.69 100 SER A C 1
ATOM 810 O O . SER A 1 100 ? 55.255 5.961 32.064 1.00 42.69 100 SER A O 1
ATOM 812 N N . LEU A 1 101 ? 53.919 4.731 33.447 1.00 36.81 101 LEU A N 1
ATOM 813 C CA . LEU A 1 101 ? 54.202 5.234 34.804 1.00 36.81 101 LEU A CA 1
ATOM 814 C C . LEU A 1 101 ? 53.145 6.180 35.389 1.00 36.81 101 LEU A C 1
ATOM 816 O O . LEU A 1 101 ? 52.992 7.318 34.963 1.00 36.81 101 LEU A O 1
ATOM 820 N N . GLY A 1 102 ? 52.478 5.702 36.445 1.00 31.94 102 GLY A N 1
ATOM 821 C CA . GLY A 1 102 ? 51.633 6.534 37.298 1.00 31.94 102 GLY A CA 1
ATOM 822 C C . GLY A 1 102 ? 50.715 5.761 38.242 1.00 31.94 102 GLY A C 1
ATOM 823 O O . GLY A 1 102 ? 49.503 5.821 38.094 1.00 31.94 102 GLY A O 1
ATOM 824 N N . CYS A 1 103 ? 51.321 5.025 39.176 1.00 34.59 103 CYS A N 1
ATOM 825 C CA . CYS A 1 103 ? 50.836 4.638 40.513 1.00 34.59 103 CYS A CA 1
ATOM 826 C C . CYS A 1 103 ? 49.917 5.709 41.159 1.00 34.59 103 CYS A C 1
ATOM 828 O O . CYS A 1 103 ? 50.077 6.882 40.846 1.00 34.59 103 CYS A O 1
ATOM 830 N N . ASP A 1 104 ? 49.051 5.514 42.153 1.00 33.56 104 ASP A N 1
ATOM 831 C CA . ASP A 1 104 ? 48.533 4.434 43.006 1.00 33.56 104 ASP A CA 1
ATOM 832 C C . ASP A 1 104 ? 47.577 5.162 44.011 1.00 33.56 104 ASP A C 1
ATOM 834 O O . ASP A 1 104 ? 47.512 6.394 44.005 1.00 33.56 104 ASP A O 1
ATOM 838 N N . PHE A 1 105 ? 46.899 4.422 44.895 1.00 34.91 105 PHE A N 1
ATOM 839 C CA . PHE A 1 105 ? 46.168 4.847 46.110 1.00 34.91 105 PHE A CA 1
ATOM 840 C C . PHE A 1 105 ? 44.700 5.332 46.042 1.00 34.91 105 PHE A C 1
ATOM 842 O O . PHE A 1 105 ? 44.403 6.502 45.827 1.00 34.91 105 PHE A O 1
ATOM 849 N N . GLY A 1 106 ? 43.806 4.449 46.518 1.00 35.50 106 GLY A N 1
ATOM 850 C CA . GLY A 1 106 ? 43.144 4.685 47.816 1.00 35.50 106 GLY A CA 1
ATOM 851 C C . GLY A 1 106 ? 41.626 4.966 47.828 1.00 35.50 106 GLY A C 1
ATOM 852 O O . GLY A 1 106 ? 41.192 5.953 47.241 1.00 35.50 106 GLY A O 1
ATOM 853 N N . PRO A 1 107 ? 40.810 4.170 48.558 1.00 48.22 107 PRO A N 1
ATOM 854 C CA . PRO A 1 107 ? 39.377 4.404 48.753 1.00 48.22 107 PRO A CA 1
ATOM 855 C C . PRO A 1 107 ? 39.095 5.224 50.027 1.00 48.22 107 PRO A C 1
ATOM 857 O O . PRO A 1 107 ? 39.735 5.020 51.058 1.00 48.22 107 PRO A O 1
ATOM 860 N N . GLY A 1 108 ? 38.098 6.112 49.982 1.00 33.09 108 GLY A N 1
ATOM 861 C CA . GLY A 1 108 ? 37.670 6.924 51.124 1.00 33.09 108 GLY A CA 1
ATOM 862 C C . GLY A 1 108 ? 36.149 7.063 51.207 1.00 33.09 108 GLY A C 1
ATOM 863 O O . GLY A 1 108 ? 35.525 7.617 50.308 1.00 33.09 108 GLY A O 1
ATOM 864 N N . SER A 1 109 ? 35.590 6.540 52.304 1.00 38.38 109 SER A N 1
ATOM 865 C CA . SER A 1 109 ? 34.267 6.846 52.888 1.00 38.38 109 SER A CA 1
ATOM 866 C C . SER A 1 109 ? 34.122 8.375 53.093 1.00 38.38 109 SER A C 1
ATOM 868 O O . SER A 1 109 ? 35.142 9.046 53.202 1.00 38.38 109 SER A O 1
ATOM 870 N N . SER A 1 110 ? 32.952 9.022 53.126 1.00 40.75 110 SER A N 1
ATOM 871 C CA . SER A 1 110 ? 31.928 8.886 54.173 1.00 40.75 110 SER A CA 1
ATOM 872 C C . SER A 1 110 ? 30.739 9.843 53.949 1.00 40.75 110 SER A C 1
ATOM 874 O O . SER A 1 110 ? 30.933 10.987 53.555 1.00 40.75 110 SER A O 1
ATOM 876 N N . GLU A 1 111 ? 29.547 9.339 54.288 1.00 36.22 111 GLU A N 1
ATOM 877 C CA . GLU A 1 111 ? 28.436 9.970 55.034 1.00 36.22 111 GLU A CA 1
ATOM 878 C C . GLU A 1 111 ? 27.794 11.304 54.585 1.00 36.22 111 GLU A C 1
ATOM 880 O O . GLU A 1 111 ? 28.412 12.360 54.518 1.00 36.22 111 GLU A O 1
ATOM 885 N N . GLY A 1 112 ? 26.462 11.266 54.451 1.00 33.72 112 GLY A N 1
ATOM 886 C CA . GLY A 1 112 ? 25.582 12.437 54.436 1.00 33.72 112 GLY A CA 1
ATOM 887 C C . GLY A 1 112 ? 24.110 12.017 54.425 1.00 33.72 112 GLY A C 1
ATOM 888 O O . GLY A 1 112 ? 23.646 11.385 53.486 1.00 33.72 112 GLY A O 1
ATOM 889 N N . SER A 1 113 ? 23.407 12.311 55.513 1.00 33.75 113 SER A N 1
ATOM 890 C CA . SER A 1 113 ? 22.188 11.657 56.000 1.00 33.75 113 SER A CA 1
ATOM 891 C C . SER A 1 113 ? 20.868 12.338 55.584 1.00 33.75 113 SER A C 1
ATOM 893 O O . SER A 1 113 ? 20.804 13.558 55.505 1.00 33.75 113 SER A O 1
ATOM 895 N N . SER A 1 114 ? 19.826 11.506 55.421 1.00 37.38 114 SER A N 1
ATOM 896 C CA . SER A 1 114 ? 18.417 11.652 55.855 1.00 37.38 114 SER A CA 1
ATOM 897 C C . SER A 1 114 ? 17.593 12.908 55.505 1.00 37.38 114 SER A C 1
ATOM 899 O O . SER A 1 114 ? 17.856 14.000 55.998 1.00 37.38 114 SER A O 1
ATOM 901 N N . SER A 1 115 ? 16.422 12.712 54.873 1.00 37.66 115 SER A N 1
ATOM 902 C CA . SER A 1 115 ? 15.105 12.613 55.564 1.00 37.66 115 SER A CA 1
ATOM 903 C C . SER A 1 115 ? 13.923 12.783 54.584 1.00 37.66 115 SER A C 1
ATOM 905 O O . SER A 1 115 ? 13.803 13.805 53.919 1.00 37.66 115 SER A O 1
ATOM 907 N N . GLN A 1 116 ? 13.008 11.808 54.557 1.00 42.28 116 GLN A N 1
ATOM 908 C CA . GLN A 1 116 ? 11.570 11.987 54.246 1.00 42.28 116 GLN A CA 1
ATOM 909 C C . GLN A 1 116 ? 10.850 12.368 55.566 1.00 42.28 116 GLN A C 1
ATOM 911 O O . GLN A 1 116 ? 11.438 12.076 56.613 1.00 42.28 116 GLN A O 1
ATOM 916 N N . PRO A 1 117 ? 9.624 12.956 55.602 1.00 48.12 117 PRO A N 1
ATOM 917 C CA . PRO A 1 117 ? 8.390 12.328 55.088 1.00 48.12 117 PRO A CA 1
ATOM 918 C C . PRO A 1 117 ? 7.279 13.281 54.551 1.00 48.12 117 PRO A C 1
ATOM 920 O O . PRO A 1 117 ? 7.324 14.495 54.720 1.00 48.12 117 PRO A O 1
ATOM 923 N N . ASN A 1 118 ? 6.249 12.686 53.925 1.00 42.12 118 ASN A N 1
ATOM 924 C CA . ASN A 1 118 ? 4.953 13.301 53.557 1.00 42.12 118 ASN A CA 1
ATOM 925 C C . ASN A 1 118 ? 4.096 13.639 54.804 1.00 42.12 118 ASN A C 1
ATOM 927 O O . ASN A 1 118 ? 4.402 13.142 55.892 1.00 42.12 118 ASN A O 1
ATOM 931 N N . PRO A 1 119 ? 2.965 14.369 54.659 1.00 53.56 119 PRO A N 1
ATOM 932 C CA . PRO A 1 119 ? 1.679 13.655 54.578 1.00 53.56 119 PRO A CA 1
ATOM 933 C C . PRO A 1 119 ? 0.562 14.283 53.702 1.00 53.56 119 PRO A C 1
ATOM 935 O O . PRO A 1 119 ? 0.627 15.406 53.219 1.00 53.56 119 PRO A O 1
ATOM 938 N N . VAL A 1 120 ? -0.452 13.428 53.546 1.00 39.34 120 VAL A N 1
ATOM 939 C CA . VAL A 1 120 ? -1.757 13.414 52.856 1.00 39.34 120 VAL A CA 1
ATOM 940 C C . VAL A 1 120 ? -2.743 14.537 53.232 1.00 39.34 120 VAL A C 1
ATOM 942 O O . VAL A 1 120 ? -2.697 15.024 54.356 1.00 39.34 120 VAL A O 1
ATOM 945 N N . ASN A 1 121 ? -3.666 14.870 52.306 1.00 35.38 121 ASN A N 1
ATOM 946 C CA . ASN A 1 121 ? -5.129 15.123 52.455 1.00 35.38 121 ASN A CA 1
ATOM 947 C C . ASN A 1 121 ? -5.644 15.759 51.135 1.00 35.38 121 ASN A C 1
ATOM 949 O O . ASN A 1 121 ? -4.927 16.564 50.560 1.00 35.38 121 ASN A O 1
ATOM 953 N N . GLY A 1 122 ? -6.820 15.515 50.548 1.00 30.70 122 GLY A N 1
ATOM 954 C CA . GLY A 1 122 ? -8.006 14.721 50.859 1.00 30.70 122 GLY A CA 1
ATOM 955 C C . GLY A 1 122 ? -9.115 15.059 49.825 1.00 30.70 122 GLY A C 1
ATOM 956 O O . GLY A 1 122 ? -9.240 16.211 49.434 1.00 30.70 122 GLY A O 1
ATOM 957 N N . VAL A 1 123 ? -9.822 14.019 49.361 1.00 34.53 123 VAL A N 1
ATOM 958 C CA . VAL A 1 123 ? -11.260 13.869 48.999 1.00 34.53 123 VAL A CA 1
ATOM 959 C C . VAL A 1 123 ? -12.053 15.042 48.369 1.00 34.53 123 VAL A C 1
ATOM 961 O O . VAL A 1 123 ? -12.233 16.075 49.003 1.00 34.53 123 VAL A O 1
ATOM 964 N N . ASN A 1 124 ? -12.656 14.830 47.184 1.00 36.59 124 ASN A N 1
ATOM 965 C CA . ASN A 1 124 ? -14.115 14.625 47.024 1.00 36.59 124 ASN A CA 1
ATOM 966 C C . ASN A 1 124 ? -14.541 14.380 45.562 1.00 36.59 124 ASN A C 1
ATOM 968 O O . ASN A 1 124 ? -14.241 15.159 44.660 1.00 36.59 124 ASN A O 1
ATOM 972 N N . GLU A 1 125 ? -15.258 13.269 45.378 1.00 44.44 125 GLU A N 1
ATOM 973 C CA . GLU A 1 125 ? -16.164 12.977 44.268 1.00 44.44 125 GLU A CA 1
ATOM 974 C C . GLU A 1 125 ? -17.441 13.812 44.433 1.00 44.44 125 GLU A C 1
ATOM 976 O O . GLU A 1 125 ? -17.971 13.881 45.538 1.00 44.44 125 GLU A O 1
ATOM 981 N N . GLU A 1 126 ? -17.971 14.379 43.347 1.00 35.91 126 GLU A N 1
ATOM 982 C CA . GLU A 1 126 ? -19.372 14.812 43.270 1.00 35.91 126 GLU A CA 1
ATOM 983 C C . GLU A 1 126 ? -19.827 14.879 41.796 1.00 35.91 126 GLU A C 1
ATOM 985 O O . GLU A 1 126 ? -19.412 15.731 41.015 1.00 35.91 126 GLU A O 1
ATOM 990 N N . GLN A 1 127 ? -20.683 13.931 41.418 1.00 35.59 127 GLN A N 1
ATOM 991 C CA . GLN A 1 127 ? -21.654 13.968 40.314 1.00 35.59 127 GLN A CA 1
ATOM 992 C C . GLN A 1 127 ? -22.886 13.236 40.903 1.00 35.59 127 GLN A C 1
ATOM 994 O O . GLN A 1 127 ? -22.648 12.240 41.594 1.00 35.59 127 GLN A O 1
ATOM 999 N N . PRO A 1 128 ? -24.166 13.646 40.713 1.00 48.03 128 PRO A N 1
ATOM 1000 C CA . PRO A 1 128 ? -24.770 13.896 39.400 1.00 48.03 128 PRO A CA 1
ATOM 1001 C C . PRO A 1 128 ? -25.879 14.954 39.323 1.00 48.03 128 PRO A C 1
ATOM 1003 O O . PRO A 1 128 ? -26.851 14.893 40.062 1.00 48.03 128 PRO A O 1
ATOM 1006 N N . ASP A 1 129 ? -25.832 15.813 38.300 1.00 38.41 129 ASP A N 1
ATOM 1007 C CA . ASP A 1 129 ? -27.054 16.469 37.834 1.00 38.41 129 ASP A CA 1
ATOM 1008 C C . ASP A 1 129 ? -27.119 16.580 36.304 1.00 38.41 129 ASP A C 1
ATOM 1010 O O . ASP A 1 129 ? -26.191 17.040 35.644 1.00 38.41 129 ASP A O 1
ATOM 1014 N N . ALA A 1 130 ? -28.251 16.090 35.788 1.00 45.41 130 ALA A N 1
ATOM 1015 C CA . ALA A 1 130 ? -28.850 16.244 34.461 1.00 45.41 130 ALA A CA 1
ATOM 1016 C C . ALA A 1 130 ? -27.942 16.119 33.215 1.00 45.41 130 ALA A C 1
ATOM 1018 O O . ALA A 1 130 ? -27.356 17.091 32.748 1.00 45.41 130 ALA A O 1
ATOM 1019 N N . ALA A 1 131 ? -27.959 14.946 32.566 1.00 48.56 131 ALA A N 1
ATOM 1020 C CA . ALA A 1 131 ? -27.510 14.812 31.179 1.00 48.56 131 ALA A CA 1
ATOM 1021 C C . ALA A 1 131 ? -28.508 15.513 30.223 1.00 48.56 131 ALA A C 1
ATOM 1023 O O . ALA A 1 131 ? -29.683 15.131 30.194 1.00 48.56 131 ALA A O 1
ATOM 1024 N N . PRO A 1 132 ? -28.086 16.519 29.432 1.00 60.09 132 PRO A N 1
ATOM 1025 C CA . PRO A 1 132 ? -28.885 17.067 28.336 1.00 60.09 132 PRO A CA 1
ATOM 1026 C C . PRO A 1 132 ? -29.042 16.027 27.209 1.00 60.09 132 PRO A C 1
ATOM 1028 O O . PRO A 1 132 ? -28.193 15.143 27.085 1.00 60.09 132 PRO A O 1
ATOM 1031 N N . PRO A 1 133 ? -30.092 16.112 26.369 1.00 54.28 133 PRO A N 1
ATOM 1032 C CA . PRO A 1 133 ? -30.319 15.146 25.296 1.00 54.28 133 PRO A CA 1
ATOM 1033 C C . PRO A 1 133 ? -29.118 15.109 24.341 1.00 54.28 133 PRO A C 1
ATOM 1035 O O . PRO A 1 133 ? -28.664 16.157 23.878 1.00 54.28 133 PRO A O 1
ATOM 1038 N N . GLU A 1 134 ? -28.608 13.905 24.060 1.00 54.66 134 GLU A N 1
ATOM 1039 C CA . GLU A 1 134 ? -27.496 13.689 23.129 1.00 54.66 134 GLU A CA 1
ATOM 1040 C C . GLU A 1 134 ? -27.788 14.367 21.779 1.00 54.66 134 GLU A C 1
ATOM 1042 O O . GLU A 1 134 ? -28.823 14.093 21.157 1.00 54.66 134 GLU A O 1
ATOM 1047 N N . PRO A 1 135 ? -26.895 15.244 21.286 1.00 57.31 135 PRO A N 1
ATOM 1048 C CA . PRO A 1 135 ? -27.007 15.758 19.936 1.00 57.31 135 PRO A CA 1
ATOM 1049 C C . PRO A 1 135 ? -26.793 14.596 18.968 1.00 57.31 135 PRO A C 1
ATOM 1051 O O . PRO A 1 135 ? -25.738 13.963 18.975 1.00 57.31 135 PRO A O 1
ATOM 1054 N N . VAL A 1 136 ? -27.767 14.350 18.092 1.00 58.50 136 VAL A N 1
ATOM 1055 C CA . VAL A 1 136 ? -27.592 13.512 16.901 1.00 58.50 136 VAL A CA 1
ATOM 1056 C C . VAL A 1 136 ? -26.604 14.232 15.980 1.00 58.50 136 VAL A C 1
ATOM 1058 O O . VAL A 1 136 ? -26.989 14.985 15.084 1.00 58.50 136 VAL A O 1
ATOM 1061 N N . ALA A 1 137 ? -25.310 14.078 16.250 1.00 47.97 137 ALA A N 1
ATOM 1062 C CA . ALA A 1 137 ? -24.269 14.581 15.379 1.00 47.97 137 ALA A CA 1
ATOM 1063 C C . ALA A 1 137 ? -24.268 13.717 14.109 1.00 47.97 137 ALA A C 1
ATOM 1065 O O . ALA A 1 137 ? -24.184 12.490 14.213 1.00 47.97 137 ALA A O 1
ATOM 1066 N N . PRO A 1 138 ? -24.348 14.300 12.900 1.00 51.91 138 PRO A N 1
ATOM 1067 C CA . PRO A 1 138 ? -23.988 13.547 11.711 1.00 51.91 138 PRO A CA 1
ATOM 1068 C C . PRO A 1 138 ? -22.552 13.055 11.914 1.00 51.91 138 PRO A C 1
ATOM 1070 O O . PRO A 1 138 ? -21.676 13.860 12.231 1.00 51.91 138 PRO A O 1
ATOM 1073 N N . GLU A 1 139 ? -22.308 11.749 11.766 1.00 58.59 139 GLU A N 1
ATOM 1074 C CA . GLU A 1 139 ? -20.958 11.173 11.756 1.00 58.59 139 GLU A CA 1
ATOM 1075 C C . GLU A 1 139 ? -20.182 11.749 10.562 1.00 58.59 139 GLU A C 1
ATOM 1077 O O . GLU A 1 139 ? -20.073 11.154 9.484 1.00 58.59 139 GLU A O 1
ATOM 1082 N N . VAL A 1 140 ? -19.665 12.963 10.727 1.00 72.75 140 VA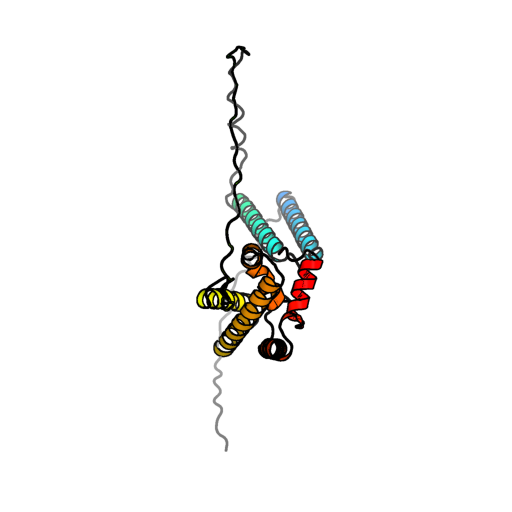L A N 1
ATOM 1083 C CA . VAL A 1 140 ? -18.744 13.578 9.788 1.00 72.75 140 VAL A CA 1
ATOM 1084 C C . VAL A 1 140 ? -17.472 12.756 9.887 1.00 72.75 140 VAL A C 1
ATOM 1086 O O . VAL A 1 140 ? -16.731 12.836 10.865 1.00 72.75 140 VAL A O 1
ATOM 1089 N N . PHE A 1 141 ? -17.238 11.918 8.877 1.00 78.50 141 PHE A N 1
ATOM 1090 C CA . PHE A 1 141 ? -15.988 11.186 8.751 1.00 78.50 141 PHE A CA 1
ATOM 1091 C C . PHE A 1 141 ? -14.844 12.197 8.726 1.00 78.50 141 PHE A C 1
ATOM 1093 O O . PHE A 1 141 ? -14.654 12.903 7.737 1.00 78.50 141 PHE A O 1
ATOM 1100 N N . ASN A 1 142 ? -14.102 12.266 9.825 1.00 87.25 142 ASN A N 1
ATOM 1101 C CA . ASN A 1 142 ? -12.882 13.042 9.918 1.00 87.25 142 ASN A CA 1
ATOM 1102 C C . ASN A 1 142 ? -11.745 12.166 9.362 1.00 87.25 142 ASN A C 1
ATOM 1104 O O . ASN A 1 142 ? -11.447 11.152 10.003 1.00 87.25 142 ASN A O 1
ATOM 1108 N N . PRO A 1 143 ? -11.119 12.487 8.216 1.00 91.19 143 PRO A N 1
ATOM 1109 C CA . PRO A 1 143 ? -10.024 11.691 7.660 1.00 91.19 143 PRO A CA 1
ATOM 1110 C C . PRO A 1 143 ? -8.740 11.783 8.502 1.00 91.19 143 PRO A C 1
ATOM 1112 O O . PRO A 1 143 ? -8.485 12.794 9.155 1.00 91.19 143 PRO A O 1
ATOM 1115 N N . LEU A 1 144 ? -7.904 10.744 8.479 1.00 94.12 144 LEU A N 1
ATOM 1116 C CA . LEU A 1 144 ? -6.599 10.712 9.160 1.00 94.12 144 LEU A CA 1
ATOM 1117 C C . LEU A 1 144 ? -5.584 11.681 8.548 1.00 94.12 144 LEU A C 1
ATOM 1119 O O . LEU A 1 144 ? -4.751 12.238 9.255 1.00 94.12 144 LEU A O 1
ATOM 1123 N N . ILE A 1 145 ? -5.647 11.848 7.228 1.00 96.19 145 ILE A N 1
ATOM 1124 C CA . ILE A 1 145 ? -4.794 12.734 6.434 1.00 96.19 145 ILE A CA 1
ATOM 1125 C C . ILE A 1 145 ? -5.630 13.466 5.388 1.00 96.19 145 ILE A C 1
ATOM 1127 O O . ILE A 1 145 ? -6.691 12.980 4.973 1.00 96.19 145 ILE A O 1
ATOM 1131 N N . SER A 1 146 ? -5.132 14.620 4.938 1.00 95.94 146 SER A N 1
ATOM 1132 C CA . SER A 1 146 ? -5.751 15.372 3.847 1.00 95.94 146 SER A CA 1
ATOM 1133 C C . SER A 1 146 ? -5.723 14.568 2.542 1.00 95.94 146 SER A C 1
ATOM 1135 O O . SER A 1 146 ? -4.839 13.737 2.318 1.00 95.94 146 SER A O 1
ATOM 1137 N N . ASP A 1 147 ? -6.697 14.813 1.662 1.00 94.94 147 ASP A N 1
ATOM 1138 C CA . ASP A 1 147 ? -6.739 14.148 0.353 1.00 94.94 147 ASP A CA 1
ATOM 1139 C C . ASP A 1 147 ? -5.506 14.489 -0.500 1.00 94.94 147 ASP A C 1
ATOM 1141 O O . ASP A 1 147 ? -5.057 13.641 -1.267 1.00 94.94 147 ASP A O 1
ATOM 1145 N N . GLU A 1 148 ? -4.919 15.676 -0.317 1.00 95.69 148 GLU A N 1
ATOM 1146 C CA . GLU A 1 148 ? -3.699 16.078 -1.020 1.00 95.69 148 GLU A CA 1
ATOM 1147 C C . GLU A 1 148 ? -2.486 15.271 -0.558 1.00 95.69 148 GLU A C 1
ATOM 1149 O O . GLU A 1 148 ? -1.864 14.584 -1.366 1.00 95.69 148 GLU A O 1
ATOM 1154 N N . GLN A 1 149 ? -2.232 15.221 0.754 1.00 97.06 149 GLN A N 1
ATOM 1155 C CA . GLN A 1 149 ? -1.150 14.401 1.301 1.00 97.06 149 GLN A CA 1
ATOM 1156 C C . GLN A 1 149 ? -1.339 12.922 0.932 1.00 97.06 149 GLN A C 1
ATOM 1158 O O . GLN A 1 149 ? -0.384 12.227 0.579 1.00 97.06 149 GLN A O 1
ATOM 1163 N N . ARG A 1 150 ? -2.580 12.418 0.980 1.00 97.81 150 ARG A N 1
ATOM 1164 C CA . ARG A 1 150 ? -2.896 11.042 0.575 1.00 97.81 150 ARG A CA 1
ATOM 1165 C C . ARG A 1 150 ? -2.512 10.795 -0.884 1.00 97.81 150 ARG A C 1
ATOM 1167 O O . ARG A 1 150 ? -1.876 9.781 -1.176 1.00 97.81 150 ARG A O 1
ATOM 1174 N N . ARG A 1 151 ? -2.885 11.705 -1.787 1.00 97.88 151 ARG A N 1
ATOM 1175 C CA . ARG A 1 151 ? -2.585 11.618 -3.221 1.00 97.88 151 ARG A CA 1
ATOM 1176 C C . ARG A 1 151 ? -1.083 11.658 -3.480 1.00 97.88 151 ARG A C 1
ATOM 1178 O O . ARG A 1 151 ? -0.586 10.795 -4.201 1.00 97.88 151 ARG A O 1
ATOM 1185 N N . GLU A 1 152 ? -0.363 12.584 -2.857 1.00 97.81 152 GLU A N 1
ATOM 1186 C CA . GLU A 1 152 ? 1.095 12.701 -2.969 1.00 97.81 152 GLU A CA 1
ATOM 1187 C C . GLU A 1 152 ? 1.809 11.425 -2.496 1.00 97.81 152 GLU A C 1
ATOM 1189 O O . GLU A 1 152 ? 2.631 10.854 -3.224 1.00 97.81 152 GLU A O 1
ATOM 1194 N N . GLU A 1 153 ? 1.453 10.923 -1.307 1.00 97.88 153 GLU A N 1
ATOM 1195 C CA . GLU A 1 153 ? 2.047 9.706 -0.749 1.00 97.88 153 GLU A CA 1
ATOM 1196 C C . GLU A 1 153 ? 1.757 8.477 -1.638 1.00 97.88 153 GLU A C 1
ATOM 1198 O O . GLU A 1 153 ? 2.635 7.628 -1.838 1.00 97.88 153 GLU A O 1
ATOM 1203 N N . LEU A 1 154 ? 0.544 8.360 -2.191 1.00 98.00 154 LEU A N 1
ATOM 1204 C CA . LEU A 1 154 ? 0.168 7.264 -3.092 1.00 98.00 154 LEU A CA 1
ATOM 1205 C C . LEU A 1 154 ? 0.855 7.364 -4.452 1.00 98.00 154 LEU A C 1
ATOM 1207 O O . LEU A 1 154 ? 1.353 6.354 -4.955 1.00 98.00 154 LEU A O 1
ATOM 1211 N N . HIS A 1 155 ? 0.937 8.565 -5.018 1.00 97.19 155 HIS A N 1
ATOM 1212 C CA . HIS A 1 155 ? 1.604 8.813 -6.289 1.00 97.19 155 HIS A CA 1
ATOM 1213 C C . HIS A 1 155 ? 3.100 8.480 -6.202 1.00 97.19 155 HIS A C 1
ATOM 1215 O O . HIS A 1 155 ? 3.619 7.728 -7.033 1.00 97.19 155 HIS A O 1
ATOM 1221 N N . SER A 1 156 ? 3.778 8.960 -5.152 1.00 96.19 156 SER A N 1
ATOM 1222 C CA . SER A 1 156 ? 5.185 8.640 -4.870 1.00 96.19 156 SER A CA 1
ATOM 1223 C C . SER A 1 156 ? 5.403 7.129 -4.753 1.00 96.19 156 SER A C 1
ATOM 1225 O O . SER A 1 156 ? 6.270 6.543 -5.410 1.00 96.19 156 SER A O 1
ATOM 1227 N N . ARG A 1 157 ? 4.546 6.448 -3.987 1.00 95.94 157 ARG A N 1
ATOM 1228 C CA . ARG A 1 157 ? 4.662 5.003 -3.796 1.00 95.94 157 ARG A CA 1
ATOM 1229 C C . ARG A 1 157 ? 4.395 4.206 -5.069 1.00 95.94 157 ARG A C 1
ATOM 1231 O O . ARG A 1 157 ? 5.092 3.219 -5.316 1.00 95.94 157 ARG A O 1
ATOM 1238 N N . LEU A 1 158 ? 3.409 4.610 -5.867 1.00 96.50 158 LEU A N 1
ATOM 1239 C CA . LEU A 1 158 ? 3.105 3.967 -7.141 1.00 96.50 158 LEU A CA 1
ATOM 1240 C C . LEU A 1 158 ? 4.275 4.101 -8.114 1.00 96.50 158 LEU A C 1
ATOM 1242 O O . LEU A 1 158 ? 4.604 3.124 -8.784 1.00 96.50 158 LEU A O 1
ATOM 1246 N N . ALA A 1 159 ? 4.933 5.263 -8.145 1.00 93.81 159 ALA A N 1
ATOM 1247 C CA . ALA A 1 159 ? 6.131 5.468 -8.952 1.00 93.81 159 ALA A CA 1
ATOM 1248 C C . ALA A 1 159 ? 7.244 4.479 -8.565 1.00 93.81 159 ALA A C 1
ATOM 1250 O O . ALA A 1 159 ? 7.757 3.779 -9.434 1.00 93.81 159 ALA A O 1
ATOM 1251 N N . ILE A 1 160 ? 7.537 4.337 -7.266 1.00 93.50 160 ILE A N 1
ATOM 1252 C CA . ILE A 1 160 ? 8.562 3.404 -6.762 1.00 93.50 160 ILE A CA 1
ATOM 1253 C C . ILE A 1 160 ? 8.224 1.947 -7.112 1.00 93.50 160 ILE A C 1
ATOM 1255 O O . ILE A 1 160 ? 9.082 1.192 -7.558 1.00 93.50 160 ILE A O 1
ATOM 1259 N N . ASN A 1 161 ? 6.963 1.540 -6.946 1.00 93.31 161 ASN A N 1
ATOM 1260 C CA . ASN A 1 161 ? 6.540 0.157 -7.197 1.00 93.31 161 ASN A CA 1
ATOM 1261 C C . ASN A 1 161 ? 6.308 -0.148 -8.691 1.00 93.31 161 ASN A C 1
ATOM 1263 O O . ASN A 1 161 ? 5.955 -1.276 -9.032 1.00 93.31 161 ASN A O 1
ATOM 1267 N N . SER A 1 162 ? 6.501 0.835 -9.577 1.00 90.88 162 SER A N 1
ATOM 1268 C CA . SER A 1 162 ? 6.350 0.690 -11.032 1.00 90.88 162 SER A CA 1
ATOM 1269 C C . SER A 1 162 ? 7.651 0.958 -11.797 1.00 90.88 162 SER A C 1
ATOM 1271 O O . SER A 1 162 ? 7.601 1.145 -13.009 1.00 90.88 162 SER A O 1
ATOM 1273 N N . ILE A 1 163 ? 8.812 0.981 -11.131 1.00 88.44 163 ILE A N 1
ATOM 1274 C CA . ILE A 1 163 ? 10.110 1.246 -11.783 1.00 88.44 163 ILE A CA 1
ATOM 1275 C C . ILE A 1 163 ? 10.389 0.232 -12.903 1.00 88.44 163 ILE A C 1
ATOM 1277 O O . ILE A 1 163 ? 10.742 0.627 -14.011 1.00 88.44 163 ILE A O 1
ATOM 1281 N N . ASP A 1 164 ? 10.147 -1.057 -12.648 1.00 86.69 164 ASP A N 1
ATOM 1282 C CA . ASP A 1 164 ? 10.383 -2.131 -13.626 1.00 86.69 164 ASP A CA 1
ATOM 1283 C C . ASP A 1 164 ? 9.410 -2.086 -14.815 1.00 86.69 164 ASP A C 1
ATOM 1285 O O . ASP A 1 164 ? 9.675 -2.645 -15.880 1.00 86.69 164 ASP A O 1
ATOM 1289 N N . LYS A 1 165 ? 8.255 -1.435 -14.637 1.00 87.81 165 LYS A N 1
ATOM 1290 C CA . LYS A 1 165 ? 7.230 -1.280 -15.670 1.00 87.81 165 LYS A CA 1
ATOM 1291 C C . LYS A 1 165 ? 6.587 0.104 -15.565 1.00 87.81 165 LYS A C 1
ATOM 1293 O O . LYS A 1 165 ? 5.506 0.227 -14.977 1.00 87.81 165 LYS A O 1
ATOM 1298 N N . PRO A 1 166 ? 7.225 1.133 -16.150 1.00 88.31 166 PRO A N 1
ATOM 1299 C CA . PRO A 1 166 ? 6.720 2.494 -16.091 1.00 88.31 166 PRO A CA 1
ATOM 1300 C C . PRO A 1 166 ? 5.289 2.586 -16.624 1.00 88.31 166 PRO A C 1
ATOM 1302 O O . PRO A 1 166 ? 4.955 2.049 -17.683 1.00 88.31 166 PRO A O 1
ATOM 1305 N N . LEU A 1 167 ? 4.433 3.267 -15.867 1.00 91.00 167 LEU A N 1
ATOM 1306 C CA . LEU A 1 167 ? 3.046 3.510 -16.242 1.00 91.00 167 LEU A CA 1
ATOM 1307 C C . LEU A 1 167 ? 2.947 4.790 -17.073 1.00 91.00 167 LEU A C 1
ATOM 1309 O O . LEU A 1 167 ? 3.642 5.771 -16.807 1.00 91.00 167 LEU A O 1
ATOM 1313 N N . ASN A 1 168 ? 2.034 4.800 -18.045 1.00 93.25 168 ASN A N 1
ATOM 1314 C CA . ASN A 1 168 ? 1.640 6.039 -18.707 1.00 93.25 168 ASN A CA 1
ATOM 1315 C C . ASN A 1 168 ? 1.083 7.021 -17.650 1.00 93.25 168 ASN A C 1
ATOM 1317 O O . ASN A 1 168 ? 0.301 6.575 -16.804 1.00 93.25 168 ASN A O 1
ATOM 1321 N N . PRO A 1 169 ? 1.429 8.324 -17.696 1.00 91.44 169 PRO A N 1
ATOM 1322 C CA . PRO A 1 169 ? 0.948 9.316 -16.733 1.00 91.44 169 PRO A CA 1
ATOM 1323 C C . PRO A 1 169 ? -0.569 9.288 -16.500 1.00 91.44 169 PRO A C 1
ATOM 1325 O O . PRO A 1 169 ? -0.996 9.201 -15.356 1.00 91.44 169 PRO A O 1
ATOM 1328 N N . GLY A 1 170 ? -1.389 9.224 -17.556 1.00 92.25 170 GLY A N 1
ATOM 1329 C CA . GLY A 1 170 ? -2.850 9.205 -17.401 1.00 92.25 170 GLY A CA 1
ATOM 1330 C C . GLY A 1 170 ? -3.372 7.940 -16.708 1.00 92.25 170 GLY A C 1
ATOM 1331 O O . GLY A 1 170 ? -4.304 7.997 -15.911 1.00 92.25 170 GLY A O 1
ATOM 1332 N N . VAL A 1 171 ? -2.735 6.789 -16.953 1.00 93.00 171 VAL A N 1
ATOM 1333 C CA . VAL A 1 171 ? -3.065 5.527 -16.263 1.00 93.00 171 VAL A CA 1
ATOM 1334 C C . VAL A 1 171 ? -2.632 5.588 -14.801 1.00 93.00 171 VAL A C 1
ATOM 1336 O O . VAL A 1 171 ? -3.348 5.112 -13.921 1.00 93.00 171 VAL A O 1
ATOM 1339 N N . ARG A 1 172 ? -1.468 6.182 -14.530 1.00 94.94 172 ARG A N 1
ATOM 1340 C CA . ARG A 1 172 ? -0.949 6.368 -13.176 1.00 94.94 172 ARG A CA 1
ATOM 1341 C C . ARG A 1 172 ? -1.906 7.220 -12.344 1.00 94.94 172 ARG A C 1
ATOM 1343 O O . ARG A 1 172 ? -2.300 6.775 -11.270 1.00 94.94 172 ARG A O 1
ATOM 1350 N N . ASP A 1 173 ? -2.339 8.363 -12.863 1.00 96.06 173 ASP A N 1
ATOM 1351 C CA . ASP A 1 173 ? -3.255 9.267 -12.158 1.00 96.06 173 ASP A CA 1
ATOM 1352 C C . ASP A 1 173 ? -4.616 8.589 -11.922 1.00 96.06 173 ASP A C 1
ATOM 1354 O O . ASP A 1 173 ? -5.141 8.582 -10.809 1.00 96.06 173 ASP A O 1
ATOM 1358 N N . SER A 1 174 ? -5.127 7.882 -12.935 1.00 96.44 174 SER A N 1
ATOM 1359 C CA . SER A 1 174 ? -6.347 7.069 -12.841 1.00 96.44 174 SER A CA 1
ATOM 1360 C C . SER A 1 174 ? -6.270 5.992 -11.741 1.00 96.44 174 SER A C 1
ATOM 1362 O O . SER A 1 174 ? -7.246 5.741 -11.021 1.00 96.44 174 SER A O 1
ATOM 1364 N N . ILE A 1 175 ? -5.109 5.347 -11.587 1.00 97.31 175 ILE A N 1
ATOM 1365 C CA . ILE A 1 175 ? -4.855 4.385 -10.509 1.00 97.31 175 ILE A CA 1
ATOM 1366 C C . ILE A 1 175 ? -4.814 5.090 -9.151 1.00 97.31 175 ILE A C 1
ATOM 1368 O O . ILE A 1 175 ? -5.452 4.599 -8.218 1.00 97.31 175 ILE A O 1
ATOM 1372 N N . VAL A 1 176 ? -4.101 6.214 -9.031 1.00 98.00 176 VAL A N 1
ATOM 1373 C CA . VAL A 1 176 ? -3.968 6.959 -7.768 1.00 98.00 176 VAL A CA 1
ATOM 1374 C C . VAL A 1 176 ? -5.335 7.403 -7.252 1.00 98.00 176 VAL A C 1
ATOM 1376 O O . VAL A 1 176 ? -5.645 7.143 -6.092 1.00 98.00 176 VAL A O 1
ATOM 1379 N N . GLU A 1 177 ? -6.199 7.956 -8.103 1.00 97.94 177 GLU A N 1
ATOM 1380 C CA . GLU A 1 177 ? -7.547 8.371 -7.683 1.00 97.94 177 GLU A CA 1
ATOM 1381 C C . GLU A 1 177 ? -8.377 7.194 -7.148 1.00 97.94 177 GLU A C 1
ATOM 1383 O O . GLU A 1 177 ? -9.056 7.296 -6.124 1.00 97.94 177 GLU A O 1
ATOM 1388 N N . ARG A 1 178 ? -8.271 6.014 -7.771 1.00 97.75 178 ARG A N 1
ATOM 1389 C CA . ARG A 1 178 ? -8.949 4.813 -7.254 1.00 97.75 178 ARG A CA 1
ATOM 1390 C C . ARG A 1 178 ? -8.340 4.335 -5.940 1.00 97.75 178 ARG A C 1
ATOM 1392 O O . ARG A 1 178 ? -9.081 3.897 -5.062 1.00 97.75 178 ARG A O 1
ATOM 1399 N N . GLN A 1 179 ? -7.018 4.411 -5.791 1.00 97.94 179 GLN A N 1
ATOM 1400 C CA . GLN A 1 179 ? -6.345 4.084 -4.533 1.00 97.94 179 GLN A CA 1
ATOM 1401 C C . GLN A 1 179 ? -6.801 5.022 -3.407 1.00 97.94 179 GLN A C 1
ATOM 1403 O O . GLN A 1 179 ? -7.116 4.527 -2.328 1.00 97.94 179 GLN A O 1
ATOM 1408 N N . VAL A 1 180 ? -6.945 6.327 -3.668 1.00 98.00 180 VAL A N 1
ATOM 1409 C CA . VAL A 1 180 ? -7.489 7.306 -2.707 1.00 98.00 180 VAL A CA 1
ATOM 1410 C C . VAL A 1 180 ? -8.881 6.887 -2.230 1.00 98.00 180 VAL A C 1
ATOM 1412 O O . VAL A 1 180 ? -9.130 6.827 -1.025 1.00 98.00 180 VAL A O 1
ATOM 1415 N N . LEU A 1 181 ? -9.785 6.546 -3.154 1.00 97.56 181 LEU A N 1
ATOM 1416 C CA . LEU A 1 181 ? -11.150 6.134 -2.810 1.00 97.56 181 LEU A CA 1
ATOM 1417 C C . LEU A 1 181 ? -11.187 4.833 -1.998 1.00 97.56 181 LEU A C 1
ATOM 1419 O O . LEU A 1 181 ? -11.934 4.739 -1.020 1.00 97.56 181 LEU A O 1
ATOM 1423 N N . ILE A 1 182 ? -10.381 3.837 -2.381 1.00 98.00 182 ILE A N 1
ATOM 1424 C CA . ILE A 1 182 ? -10.274 2.577 -1.636 1.00 98.00 182 ILE A CA 1
ATOM 1425 C C . ILE A 1 182 ? -9.718 2.851 -0.237 1.00 98.00 182 ILE A C 1
ATOM 1427 O O . ILE A 1 182 ? -10.299 2.383 0.736 1.00 98.00 182 ILE A O 1
ATOM 1431 N N . GLU A 1 183 ? -8.640 3.629 -0.117 1.00 98.06 183 GLU A N 1
ATOM 1432 C CA . GLU A 1 183 ? -8.014 3.950 1.169 1.00 98.06 183 GLU A CA 1
ATOM 1433 C C . GLU A 1 183 ? -8.992 4.656 2.109 1.00 98.06 183 GLU A C 1
ATOM 1435 O O . GLU A 1 183 ? -9.119 4.234 3.251 1.00 98.06 183 GLU A O 1
ATOM 1440 N N . LYS A 1 184 ? -9.770 5.632 1.626 1.00 97.25 184 LYS A N 1
ATOM 1441 C CA . LYS A 1 184 ? -10.801 6.308 2.436 1.00 97.25 184 LYS A CA 1
ATOM 1442 C C . LYS A 1 184 ? -11.882 5.344 2.927 1.00 97.25 184 LYS A C 1
ATOM 1444 O O . LYS A 1 184 ? -12.273 5.390 4.091 1.00 97.25 184 LYS A O 1
ATOM 1449 N N . LYS A 1 185 ? -12.365 4.453 2.053 1.00 97.12 185 LYS A N 1
ATOM 1450 C CA . LYS A 1 185 ? -13.366 3.437 2.426 1.00 97.12 185 LYS A CA 1
ATOM 1451 C C . LYS A 1 185 ? -12.811 2.440 3.447 1.00 97.12 185 LYS A C 1
ATOM 1453 O O . LYS A 1 185 ? -13.551 2.019 4.331 1.00 97.12 185 LYS A O 1
ATOM 1458 N N . MET A 1 186 ? -11.538 2.071 3.319 1.00 97.44 186 MET A N 1
ATOM 1459 C CA . MET A 1 186 ? -10.837 1.170 4.236 1.00 97.44 186 MET A CA 1
ATOM 1460 C C . MET A 1 186 ? -10.560 1.823 5.588 1.00 97.44 186 MET A C 1
ATOM 1462 O O . MET A 1 186 ? -10.819 1.211 6.614 1.00 97.44 186 MET A O 1
ATOM 1466 N N . GLU A 1 187 ? -10.093 3.068 5.588 1.00 97.44 187 GLU A N 1
ATOM 1467 C CA . GLU A 1 187 ? -9.882 3.880 6.786 1.00 97.44 187 GLU A CA 1
ATOM 1468 C C . GLU A 1 187 ? -11.183 4.014 7.579 1.00 97.44 187 GLU A C 1
ATOM 1470 O O . GLU A 1 187 ? -11.206 3.719 8.768 1.00 97.44 187 GLU A O 1
ATOM 1475 N N . LYS A 1 188 ? -12.292 4.350 6.906 1.00 96.06 188 LYS A N 1
ATOM 1476 C CA . LYS A 1 188 ? -13.609 4.406 7.549 1.00 96.06 188 LYS A CA 1
ATOM 1477 C C . LYS A 1 188 ? -14.015 3.067 8.172 1.00 96.06 188 LYS A C 1
ATOM 1479 O O . LYS A 1 188 ? -14.515 3.073 9.287 1.00 96.06 188 LYS A O 1
ATOM 1484 N N . ALA A 1 189 ? -13.802 1.956 7.465 1.00 96.69 189 ALA A N 1
ATOM 1485 C CA . ALA A 1 189 ? -14.139 0.623 7.964 1.00 96.69 189 ALA A CA 1
ATOM 1486 C C . ALA A 1 189 ? -13.326 0.260 9.218 1.00 96.69 189 ALA A C 1
ATOM 1488 O O . ALA A 1 189 ? -13.899 -0.077 10.245 1.00 96.69 189 ALA A O 1
ATOM 1489 N N . LEU A 1 190 ? -12.004 0.445 9.177 1.00 96.75 190 LEU A N 1
ATOM 1490 C CA . LEU A 1 190 ? -11.140 0.161 10.326 1.00 96.75 190 LEU A CA 1
ATOM 1491 C C . LEU A 1 190 ? -11.509 1.014 11.549 1.00 96.75 190 LEU A C 1
ATOM 1493 O O . LEU A 1 190 ? -11.569 0.505 12.663 1.00 96.75 190 LEU A O 1
ATOM 1497 N N . LEU A 1 191 ? -11.806 2.300 11.355 1.00 96.00 191 LEU A N 1
ATOM 1498 C CA . LEU A 1 191 ? -12.244 3.149 12.463 1.00 96.00 191 LEU A CA 1
ATOM 1499 C C . LEU A 1 191 ? -13.618 2.723 13.008 1.00 96.00 191 LEU A C 1
ATOM 1501 O O . LEU A 1 191 ? -13.825 2.793 14.216 1.00 96.00 191 LEU A O 1
ATOM 1505 N N . SER A 1 192 ? -14.539 2.250 12.156 1.00 94.62 192 SER A N 1
ATOM 1506 C CA . SER A 1 192 ? -15.836 1.732 12.618 1.00 94.62 192 SER A CA 1
ATOM 1507 C C . SER A 1 192 ? -15.736 0.405 13.370 1.00 94.62 192 SER A C 1
ATOM 1509 O O . SER A 1 192 ? -16.583 0.133 14.213 1.00 94.62 192 SER A O 1
ATOM 1511 N N . ASP A 1 193 ? -14.697 -0.392 13.116 1.00 94.69 193 ASP A N 1
ATOM 1512 C CA . ASP A 1 193 ? -14.431 -1.638 13.850 1.00 94.69 193 ASP A CA 1
ATOM 1513 C C . ASP A 1 193 ? -13.751 -1.406 15.212 1.00 94.69 193 ASP A C 1
ATOM 1515 O O . ASP A 1 193 ? -13.474 -2.358 15.940 1.00 94.69 193 ASP A O 1
ATOM 1519 N N . GLY A 1 194 ? -13.476 -0.147 15.570 1.00 95.06 194 GLY A N 1
ATOM 1520 C CA . GLY A 1 194 ? -12.897 0.231 16.860 1.00 95.06 194 GLY A CA 1
ATOM 1521 C C . GLY A 1 194 ? -11.368 0.273 16.897 1.00 95.06 194 GLY A C 1
ATOM 1522 O O . GLY A 1 194 ? -10.802 0.466 17.974 1.00 95.06 194 GLY A O 1
ATOM 1523 N N . TYR A 1 195 ? -10.680 0.137 15.756 1.00 96.12 195 TYR A N 1
ATOM 1524 C CA . TYR A 1 195 ? -9.227 0.320 15.711 1.00 96.12 195 TYR A CA 1
ATOM 1525 C C . TYR A 1 195 ? -8.848 1.773 16.009 1.00 96.12 195 TYR A C 1
ATOM 1527 O O . TYR A 1 195 ? -9.497 2.719 15.551 1.00 96.12 195 TYR A O 1
ATOM 1535 N N . SER A 1 196 ? -7.768 1.961 16.770 1.00 95.81 196 SER A N 1
ATOM 1536 C CA . SER A 1 196 ? -7.368 3.297 17.200 1.00 95.81 196 SER A CA 1
ATOM 1537 C C . SER A 1 196 ? -6.936 4.163 16.011 1.00 95.81 196 SER A C 1
ATOM 1539 O O . SER A 1 196 ? -6.261 3.724 15.077 1.00 95.81 196 SER A O 1
ATOM 1541 N N . ARG A 1 197 ? -7.291 5.446 16.064 1.00 96.31 197 ARG A N 1
ATOM 1542 C CA . ARG A 1 197 ? -6.940 6.423 15.027 1.00 96.31 197 ARG A CA 1
ATOM 1543 C C . ARG A 1 197 ? -5.421 6.516 14.816 1.00 96.31 197 ARG A C 1
ATOM 1545 O O . ARG A 1 197 ? -4.951 6.611 13.683 1.00 96.31 197 ARG A O 1
ATOM 1552 N N . GLU A 1 198 ? -4.672 6.448 15.914 1.00 96.69 198 GLU A N 1
ATOM 1553 C CA . GLU A 1 198 ? -3.211 6.477 15.934 1.00 96.69 198 GLU A CA 1
ATOM 1554 C C . GLU A 1 198 ? -2.600 5.217 15.312 1.00 96.69 198 GLU A C 1
ATOM 1556 O O . GLU A 1 198 ? -1.720 5.324 14.457 1.00 96.69 198 GLU A O 1
ATOM 1561 N N . SER A 1 199 ? -3.080 4.024 15.671 1.00 96.50 199 SER A N 1
ATOM 1562 C CA . SER A 1 199 ? -2.532 2.775 15.135 1.00 96.50 199 SER A CA 1
ATOM 1563 C C . SER A 1 199 ? -2.768 2.643 13.631 1.00 96.50 199 SER A C 1
ATOM 1565 O O . SER A 1 199 ? -1.838 2.285 12.900 1.00 96.50 199 SER A O 1
ATOM 1567 N N . VAL A 1 200 ? -3.952 3.019 13.133 1.00 97.50 200 VAL A N 1
ATOM 1568 C CA . VAL A 1 200 ? -4.243 3.049 11.688 1.00 97.50 200 VAL A CA 1
ATOM 1569 C C . VAL A 1 200 ? -3.333 4.052 10.971 1.00 97.50 200 VAL A C 1
ATOM 1571 O O . VAL A 1 200 ? -2.783 3.736 9.912 1.00 97.50 200 VAL A O 1
ATOM 1574 N N . PHE A 1 201 ? -3.110 5.236 11.549 1.00 96.94 201 PHE A N 1
ATOM 1575 C CA . PHE A 1 201 ? -2.226 6.255 10.974 1.00 96.94 201 PHE A CA 1
ATOM 1576 C C . PHE A 1 201 ? -0.754 5.813 10.935 1.00 96.94 201 PHE A C 1
ATOM 1578 O O . PHE A 1 201 ? -0.094 5.925 9.890 1.00 96.94 201 PHE A O 1
ATOM 1585 N N . ASN A 1 202 ? -0.249 5.266 12.042 1.00 97.00 202 ASN A N 1
ATOM 1586 C CA . ASN A 1 202 ? 1.130 4.795 12.178 1.00 97.00 202 ASN A CA 1
ATOM 1587 C C . ASN A 1 202 ? 1.414 3.617 11.236 1.00 97.00 202 ASN A C 1
ATOM 1589 O O . ASN A 1 202 ? 2.482 3.539 10.626 1.00 97.00 202 ASN A O 1
ATOM 1593 N N . ASN A 1 203 ? 0.425 2.746 11.027 1.00 97.31 203 ASN A N 1
ATOM 1594 C CA . ASN A 1 203 ? 0.545 1.588 10.146 1.00 97.31 203 ASN A CA 1
ATOM 1595 C C . ASN A 1 203 ? 0.031 1.826 8.716 1.00 97.31 203 ASN A C 1
ATOM 1597 O O . ASN A 1 203 ? 0.024 0.891 7.906 1.00 97.31 203 ASN A O 1
ATOM 1601 N N . ARG A 1 204 ? -0.339 3.061 8.339 1.00 96.81 204 ARG A N 1
ATOM 1602 C CA . ARG A 1 204 ? -0.934 3.371 7.020 1.00 96.81 204 ARG A CA 1
ATOM 1603 C C . ARG A 1 204 ? -0.098 2.862 5.848 1.00 96.81 204 ARG A C 1
ATOM 1605 O O . ARG A 1 204 ? -0.622 2.378 4.845 1.00 96.81 204 ARG A O 1
ATOM 1612 N N . HIS A 1 205 ? 1.229 2.914 5.964 1.00 96.50 205 HIS A N 1
ATOM 1613 C CA . HIS A 1 205 ? 2.111 2.428 4.911 1.00 96.50 205 HIS A CA 1
ATOM 1614 C C . HIS A 1 205 ? 2.120 0.895 4.810 1.00 96.50 205 HIS A C 1
ATOM 1616 O O . HIS A 1 205 ? 2.234 0.370 3.699 1.00 96.50 205 HIS A O 1
ATOM 1622 N N . GLN A 1 206 ? 1.971 0.166 5.912 1.00 96.25 206 GLN A N 1
ATOM 1623 C CA . GLN A 1 206 ? 1.839 -1.292 5.871 1.00 96.25 206 GLN A CA 1
ATOM 1624 C C . GLN A 1 206 ? 0.478 -1.682 5.284 1.00 96.25 206 GLN A C 1
ATOM 1626 O O . GLN A 1 206 ? 0.426 -2.465 4.332 1.00 96.25 206 GLN A O 1
ATOM 1631 N N . ILE A 1 207 ? -0.592 -1.015 5.734 1.00 97.50 207 ILE A N 1
ATOM 1632 C CA . ILE A 1 207 ? -1.953 -1.152 5.196 1.00 97.50 207 ILE A CA 1
ATOM 1633 C C . ILE A 1 207 ? -1.956 -0.969 3.672 1.00 97.50 207 ILE A C 1
ATOM 1635 O O . ILE A 1 207 ? -2.372 -1.866 2.940 1.00 97.50 207 ILE A O 1
ATOM 1639 N N . ARG A 1 208 ? -1.401 0.133 3.153 1.00 97.19 208 ARG A N 1
ATOM 1640 C CA . ARG A 1 208 ? -1.288 0.370 1.699 1.00 97.19 208 ARG A CA 1
ATOM 1641 C C . ARG A 1 208 ? -0.522 -0.730 0.962 1.00 97.19 208 ARG A C 1
ATOM 1643 O O . ARG A 1 208 ? -0.846 -1.035 -0.184 1.00 97.19 208 ARG A O 1
ATOM 1650 N N . GLY A 1 209 ? 0.486 -1.326 1.600 1.00 96.19 209 GLY A N 1
ATOM 1651 C CA . GLY A 1 209 ? 1.214 -2.475 1.057 1.00 96.19 209 GLY A CA 1
ATOM 1652 C C . GLY A 1 209 ? 0.288 -3.668 0.826 1.00 96.19 209 GLY A C 1
ATOM 1653 O O . GLY A 1 209 ? 0.250 -4.217 -0.275 1.00 96.19 209 GLY A O 1
ATOM 1654 N N . LEU A 1 210 ? -0.523 -4.003 1.830 1.00 95.81 210 LEU A N 1
ATOM 1655 C CA . LEU A 1 210 ? -1.505 -5.088 1.763 1.00 95.81 210 LEU A CA 1
ATOM 1656 C C . LEU A 1 210 ? -2.631 -4.794 0.761 1.00 95.81 210 LEU A C 1
ATOM 1658 O O . LEU A 1 210 ? -3.033 -5.683 0.001 1.00 95.81 210 LEU A O 1
ATOM 1662 N N . LEU A 1 211 ? -3.123 -3.553 0.728 1.00 96.00 211 LEU A N 1
ATOM 1663 C CA . LEU A 1 211 ? -4.206 -3.126 -0.161 1.00 96.00 211 LEU A CA 1
ATOM 1664 C C . LEU A 1 211 ? -3.780 -3.161 -1.634 1.00 96.00 211 LEU A C 1
ATOM 1666 O O . LEU A 1 211 ? -4.449 -3.769 -2.477 1.00 96.00 211 LEU A O 1
ATOM 1670 N N . PHE A 1 212 ? -2.661 -2.505 -1.945 1.00 96.94 212 PHE A N 1
ATOM 1671 C CA . PHE A 1 212 ? -2.326 -2.108 -3.311 1.00 96.94 212 PHE A CA 1
ATOM 1672 C C . PHE A 1 212 ? -1.154 -2.878 -3.914 1.00 96.94 212 PHE A C 1
ATOM 1674 O O . PHE A 1 212 ? -1.053 -2.919 -5.140 1.00 96.94 212 PHE A O 1
ATOM 1681 N N . TYR A 1 213 ? -0.323 -3.521 -3.087 1.00 95.56 213 TYR A N 1
ATOM 1682 C CA . TYR A 1 213 ? 0.912 -4.189 -3.508 1.00 95.56 213 TYR A CA 1
ATOM 1683 C C . TYR A 1 213 ? 1.068 -5.602 -2.908 1.00 95.56 213 TYR A C 1
ATOM 1685 O O . TYR A 1 213 ? 2.146 -5.943 -2.417 1.00 95.56 213 TYR A O 1
ATOM 1693 N N . PRO A 1 214 ? 0.053 -6.489 -2.970 1.00 91.00 214 PRO A N 1
ATOM 1694 C CA . PRO A 1 214 ? 0.096 -7.795 -2.293 1.00 91.00 214 PRO A CA 1
ATOM 1695 C C . PRO A 1 214 ? 1.214 -8.729 -2.779 1.00 91.00 214 PRO A C 1
ATOM 1697 O O . PRO A 1 214 ? 1.536 -9.712 -2.121 1.00 91.00 214 PRO A O 1
ATOM 1700 N N . ARG A 1 215 ? 1.791 -8.453 -3.954 1.00 89.94 215 ARG A N 1
ATOM 1701 C CA . ARG A 1 215 ? 2.921 -9.196 -4.531 1.00 89.94 215 ARG A CA 1
ATOM 1702 C C . ARG A 1 215 ? 4.161 -8.317 -4.738 1.00 89.94 215 ARG A C 1
ATOM 1704 O O . ARG A 1 215 ? 5.018 -8.673 -5.536 1.00 89.94 215 ARG A O 1
ATOM 1711 N N . GLY A 1 216 ? 4.232 -7.165 -4.065 1.00 89.44 216 GLY A N 1
ATOM 1712 C CA . GLY A 1 216 ? 5.299 -6.174 -4.253 1.00 89.44 216 GLY A CA 1
ATOM 1713 C C . GLY A 1 216 ? 5.211 -5.383 -5.564 1.00 89.44 216 GLY A C 1
ATOM 1714 O O . GLY A 1 216 ? 6.146 -4.680 -5.908 1.00 89.44 216 GLY A O 1
ATOM 1715 N N . ALA A 1 217 ? 4.100 -5.501 -6.295 1.00 91.75 217 ALA A N 1
ATOM 1716 C CA . ALA A 1 217 ? 3.834 -4.785 -7.539 1.00 91.75 217 ALA A CA 1
ATOM 1717 C C . ALA A 1 217 ? 2.395 -4.244 -7.529 1.00 91.75 217 ALA A C 1
ATOM 1719 O O . ALA A 1 217 ? 1.529 -4.874 -6.901 1.00 91.75 217 ALA A O 1
ATOM 1720 N N . PRO A 1 218 ? 2.125 -3.104 -8.195 1.00 94.38 218 PRO A N 1
ATOM 1721 C CA . PRO A 1 218 ? 0.794 -2.516 -8.254 1.00 94.38 218 PRO A CA 1
ATOM 1722 C C . PRO A 1 218 ? -0.195 -3.463 -8.929 1.00 94.38 218 PRO A C 1
ATOM 1724 O O . PRO A 1 218 ? 0.144 -4.234 -9.832 1.00 94.38 218 PRO A O 1
ATOM 1727 N N . LEU A 1 219 ? -1.451 -3.389 -8.499 1.00 94.44 219 LEU A N 1
ATOM 1728 C CA . LEU A 1 219 ? -2.538 -4.084 -9.174 1.00 94.44 219 LEU A CA 1
ATOM 1729 C C . LEU A 1 219 ? -2.897 -3.365 -10.480 1.00 94.44 219 LEU A C 1
ATOM 1731 O O . LEU A 1 219 ? -2.604 -2.187 -10.673 1.00 94.44 219 LEU A O 1
ATOM 1735 N N . SER A 1 220 ? -3.565 -4.083 -11.382 1.00 93.19 220 SER A N 1
ATOM 1736 C CA . SER A 1 220 ? -4.101 -3.470 -12.598 1.00 93.19 220 SER A CA 1
ATOM 1737 C C . SER A 1 220 ? -5.204 -2.460 -12.267 1.00 93.19 220 SER A C 1
ATOM 1739 O O . SER A 1 220 ? -5.959 -2.648 -11.308 1.00 93.19 220 SER A O 1
ATOM 1741 N N . GLU A 1 221 ? -5.375 -1.444 -13.112 1.00 94.31 221 GLU A N 1
ATOM 1742 C CA . GLU A 1 221 ? -6.466 -0.471 -12.976 1.00 94.31 221 GLU A CA 1
ATOM 1743 C C . GLU A 1 221 ? -7.849 -1.146 -12.921 1.00 94.31 221 GLU A C 1
ATOM 1745 O O . GLU A 1 221 ? -8.692 -0.799 -12.091 1.00 94.31 221 GLU A O 1
ATOM 1750 N N . SER A 1 222 ? -8.066 -2.179 -13.745 1.00 95.31 222 SER A N 1
ATOM 1751 C CA . SER A 1 222 ? -9.305 -2.964 -13.737 1.00 95.31 222 SER A CA 1
ATOM 1752 C C . SER A 1 222 ? -9.577 -3.64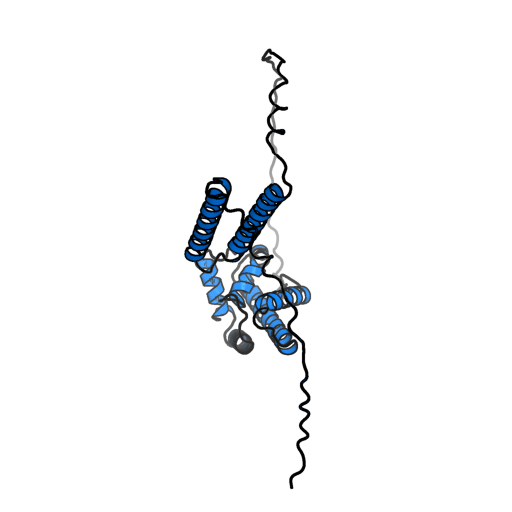3 -12.396 1.00 95.31 222 SER A C 1
ATOM 1754 O O . SER A 1 222 ? -10.733 -3.747 -11.988 1.00 95.31 222 SER A O 1
ATOM 1756 N N . THR A 1 223 ? -8.530 -4.073 -11.684 1.00 96.19 223 THR A N 1
ATOM 1757 C CA . THR A 1 223 ? -8.671 -4.670 -10.351 1.00 96.19 223 THR A CA 1
ATOM 1758 C C . THR A 1 223 ? -9.140 -3.630 -9.339 1.00 96.19 223 THR A C 1
ATOM 1760 O O . THR A 1 223 ? -10.067 -3.909 -8.584 1.00 96.19 223 THR A O 1
ATOM 1763 N N . TYR A 1 224 ? -8.571 -2.420 -9.356 1.00 97.38 224 TYR A N 1
ATOM 1764 C CA . TYR A 1 224 ? -9.029 -1.340 -8.475 1.00 97.38 224 TYR A CA 1
ATOM 1765 C C . TYR A 1 224 ? -10.482 -0.952 -8.753 1.00 97.38 224 TYR A C 1
ATOM 1767 O O . TYR A 1 224 ? -11.265 -0.800 -7.817 1.00 97.38 224 TYR A O 1
ATOM 1775 N N . ARG A 1 225 ? -10.874 -0.871 -10.032 1.00 96.75 225 ARG A N 1
ATOM 1776 C CA . ARG A 1 225 ? -12.272 -0.622 -10.418 1.00 96.75 225 ARG A CA 1
ATOM 1777 C C . ARG A 1 225 ? -13.211 -1.709 -9.890 1.00 96.75 225 ARG A C 1
ATOM 1779 O O . ARG A 1 225 ? -14.270 -1.393 -9.364 1.00 96.75 225 ARG A O 1
ATOM 1786 N N . SER A 1 226 ? -12.815 -2.976 -10.005 1.00 97.25 226 SER A N 1
ATOM 1787 C CA . SER A 1 226 ? -13.594 -4.103 -9.482 1.00 97.25 226 SER A CA 1
ATOM 1788 C C . SER A 1 226 ? -13.736 -4.049 -7.958 1.00 97.25 226 SER A C 1
ATOM 1790 O O . SER A 1 226 ? -14.829 -4.286 -7.448 1.00 97.25 226 SER A O 1
ATOM 1792 N N . TYR A 1 227 ? -12.675 -3.683 -7.231 1.00 96.50 227 TYR A N 1
ATOM 1793 C CA . TYR A 1 227 ? -12.746 -3.501 -5.780 1.00 96.50 227 TYR A CA 1
ATOM 1794 C C . TYR A 1 227 ? -13.702 -2.380 -5.384 1.00 96.50 227 TYR A C 1
ATOM 1796 O O . TYR A 1 227 ? -14.562 -2.613 -4.541 1.00 96.50 227 TYR A O 1
ATOM 1804 N N . LEU A 1 228 ? -13.598 -1.205 -6.010 1.00 97.50 228 LEU A N 1
ATOM 1805 C CA . LEU A 1 228 ? -14.501 -0.085 -5.732 1.00 97.50 228 LEU A CA 1
ATOM 1806 C C . LEU A 1 228 ? -15.956 -0.452 -6.000 1.00 97.50 228 LEU A C 1
ATOM 1808 O O . LEU A 1 228 ? -16.787 -0.297 -5.109 1.00 97.50 228 LEU A O 1
ATOM 1812 N N . HIS A 1 229 ? -16.231 -1.037 -7.168 1.00 97.19 229 HIS A N 1
ATOM 1813 C CA . HIS A 1 229 ? -17.566 -1.507 -7.516 1.00 97.19 229 HIS A CA 1
ATOM 1814 C C . HIS A 1 229 ? -18.110 -2.482 -6.462 1.00 97.19 229 HIS A C 1
ATOM 1816 O O . HIS A 1 229 ? -19.244 -2.347 -6.013 1.00 97.19 229 HIS A O 1
ATOM 1822 N N . TYR A 1 230 ? -17.298 -3.437 -6.004 1.00 96.50 230 TYR A N 1
ATOM 1823 C CA . TYR A 1 230 ? -17.727 -4.365 -4.961 1.00 96.50 230 TYR A CA 1
ATOM 1824 C C . TYR A 1 230 ? -17.998 -3.653 -3.625 1.00 96.50 230 TYR A C 1
ATOM 1826 O O . TYR A 1 230 ? -19.024 -3.896 -2.996 1.00 96.50 230 TYR A O 1
ATOM 1834 N N . MET A 1 231 ? -17.105 -2.759 -3.188 1.00 97.25 231 MET A N 1
ATOM 1835 C CA . MET A 1 231 ? -17.256 -2.021 -1.926 1.00 97.25 231 MET A CA 1
ATOM 1836 C C . MET A 1 231 ? -18.480 -1.098 -1.933 1.00 97.25 231 MET A C 1
ATOM 1838 O O . MET A 1 231 ? -19.089 -0.892 -0.887 1.00 97.25 231 MET A O 1
ATOM 1842 N N . GLU A 1 232 ? -18.839 -0.539 -3.088 1.00 95.56 232 GLU A N 1
ATOM 1843 C CA . GLU A 1 232 ? -20.021 0.313 -3.259 1.00 95.56 232 GLU A CA 1
ATOM 1844 C C . GLU A 1 232 ? -21.330 -0.476 -3.198 1.00 95.56 232 GLU A C 1
ATOM 1846 O O . GLU A 1 232 ? -22.286 0.001 -2.597 1.00 95.56 232 GLU A O 1
ATOM 1851 N N . ASN A 1 233 ? -21.366 -1.686 -3.762 1.00 96.62 233 ASN A N 1
ATOM 1852 C CA . ASN A 1 233 ? -22.594 -2.484 -3.838 1.00 96.62 233 ASN A CA 1
ATOM 1853 C C . ASN A 1 233 ? -22.801 -3.415 -2.633 1.00 96.62 233 ASN A C 1
ATOM 1855 O O . ASN A 1 233 ? -23.935 -3.679 -2.245 1.00 96.62 233 ASN A O 1
ATOM 1859 N N . PHE A 1 234 ? -21.720 -3.923 -2.034 1.00 95.62 234 PHE A N 1
ATOM 1860 C CA . PHE A 1 234 ? -21.780 -4.947 -0.981 1.00 95.62 234 PHE A CA 1
ATOM 1861 C C . PHE A 1 234 ? -21.154 -4.502 0.347 1.00 95.62 234 PHE A C 1
ATOM 1863 O O . PHE A 1 234 ? -21.224 -5.233 1.337 1.00 95.62 234 PHE A O 1
ATOM 1870 N N . GLY A 1 235 ? -20.549 -3.313 0.385 1.00 94.69 235 GLY A N 1
ATOM 1871 C CA . GLY A 1 235 ? -19.886 -2.759 1.562 1.00 94.69 235 GLY A CA 1
ATOM 1872 C C . GLY A 1 235 ? -18.413 -3.158 1.701 1.00 94.69 235 GLY A C 1
ATOM 1873 O O . GLY A 1 235 ? -17.953 -4.193 1.210 1.00 94.69 235 GLY A O 1
ATOM 1874 N N . THR A 1 236 ? -17.653 -2.319 2.411 1.00 97.00 236 THR A N 1
ATOM 1875 C CA . THR A 1 236 ? -16.201 -2.477 2.591 1.00 97.00 236 THR A CA 1
ATOM 1876 C C . THR A 1 236 ? -15.821 -3.742 3.362 1.00 97.00 236 THR A C 1
ATOM 1878 O O . THR A 1 236 ? -14.954 -4.483 2.894 1.00 97.00 236 THR A O 1
ATOM 1881 N N . HIS A 1 237 ? -16.489 -4.029 4.485 1.00 97.00 237 HIS A N 1
ATOM 1882 C CA . HIS A 1 237 ? -16.188 -5.177 5.356 1.00 97.00 237 HIS A CA 1
ATOM 1883 C C . HIS A 1 237 ? -16.302 -6.524 4.624 1.00 97.00 237 HIS A C 1
ATOM 1885 O O . HIS A 1 237 ? -15.567 -7.465 4.902 1.00 97.00 237 HIS A O 1
ATOM 1891 N N . ARG A 1 238 ? -17.177 -6.615 3.611 1.00 93.81 238 ARG A N 1
ATOM 1892 C CA . ARG A 1 238 ? -17.363 -7.833 2.803 1.00 93.81 238 ARG A CA 1
ATOM 1893 C C . ARG A 1 238 ? -16.338 -7.984 1.680 1.00 93.81 238 ARG A C 1
ATOM 1895 O O . ARG A 1 238 ? -16.345 -8.993 0.977 1.00 93.81 238 ARG A O 1
ATOM 1902 N N . SER A 1 239 ? -15.495 -6.980 1.448 1.00 95.38 239 SER A N 1
ATOM 1903 C CA . SER A 1 239 ? -14.542 -6.991 0.340 1.00 95.38 239 SER A CA 1
ATOM 1904 C C . SER A 1 239 ? -13.362 -7.920 0.627 1.00 95.38 239 SER A C 1
ATOM 1906 O O . SER A 1 239 ? -12.870 -8.016 1.753 1.00 95.38 239 SER A O 1
ATOM 1908 N N . LYS A 1 240 ? -12.837 -8.568 -0.419 1.00 92.38 240 LYS A N 1
ATOM 1909 C CA . LYS A 1 240 ? -11.629 -9.408 -0.314 1.00 92.38 240 LYS A CA 1
ATOM 1910 C C . LYS A 1 240 ? -10.419 -8.631 0.217 1.00 92.38 240 LYS A C 1
ATOM 1912 O O . LYS A 1 240 ? -9.536 -9.202 0.846 1.00 92.38 240 LYS A O 1
ATOM 1917 N N . VAL A 1 241 ? -10.359 -7.334 -0.074 1.00 94.50 241 VAL A N 1
ATOM 1918 C CA . VAL A 1 241 ? -9.239 -6.479 0.324 1.00 94.50 241 VAL A CA 1
ATOM 1919 C C . VAL A 1 241 ? -9.270 -6.202 1.824 1.00 94.50 241 VAL A C 1
ATOM 1921 O O . VAL A 1 241 ? -8.221 -6.244 2.457 1.00 94.50 241 VAL A O 1
ATOM 1924 N N . TYR A 1 242 ? -10.461 -6.013 2.394 1.00 97.25 242 TYR A N 1
ATOM 1925 C CA . TYR A 1 242 ? -10.639 -5.886 3.837 1.00 97.25 242 TYR A CA 1
ATOM 1926 C C . TYR A 1 242 ? -10.282 -7.183 4.572 1.00 97.25 242 TYR A C 1
ATOM 1928 O O . TYR A 1 242 ? -9.479 -7.155 5.499 1.00 97.25 242 TYR A O 1
ATOM 1936 N N . HIS A 1 243 ? -10.749 -8.336 4.081 1.00 95.81 243 HIS A N 1
ATOM 1937 C CA . HIS A 1 243 ? -10.392 -9.637 4.663 1.00 95.81 243 HIS A CA 1
ATOM 1938 C C . HIS A 1 243 ? -8.879 -9.887 4.678 1.00 95.81 243 HIS A C 1
ATOM 1940 O O . HIS A 1 243 ? -8.373 -10.466 5.630 1.00 95.81 243 HIS A O 1
ATOM 1946 N N . ARG A 1 244 ? -8.138 -9.407 3.670 1.00 95.25 244 ARG A N 1
ATOM 1947 C CA . ARG A 1 244 ? -6.670 -9.490 3.664 1.00 95.25 244 ARG A CA 1
ATOM 1948 C C . ARG A 1 244 ? -6.036 -8.690 4.806 1.00 95.25 244 ARG A C 1
ATOM 1950 O O . ARG A 1 244 ? -5.017 -9.117 5.335 1.00 95.25 244 ARG A O 1
ATOM 1957 N N . ILE A 1 245 ? -6.600 -7.533 5.164 1.00 96.81 245 ILE A N 1
ATOM 1958 C CA . ILE A 1 245 ? -6.130 -6.784 6.337 1.00 96.81 245 ILE A CA 1
ATOM 1959 C C . ILE A 1 245 ? -6.428 -7.579 7.604 1.00 96.81 245 ILE A C 1
ATOM 1961 O O . ILE A 1 245 ? -5.525 -7.771 8.406 1.00 96.81 245 ILE A O 1
ATOM 1965 N N . MET A 1 246 ? -7.655 -8.081 7.755 1.00 97.31 246 MET A N 1
ATOM 1966 C CA . MET A 1 246 ? -8.040 -8.863 8.935 1.00 97.31 246 MET A CA 1
ATOM 1967 C C . MET A 1 246 ? -7.167 -10.109 9.111 1.00 97.31 246 MET A C 1
ATOM 1969 O O . MET A 1 246 ? -6.719 -10.397 10.215 1.00 97.31 246 MET A O 1
ATOM 1973 N N . GLU A 1 247 ? -6.857 -10.808 8.019 1.00 96.50 247 GLU A N 1
ATOM 1974 C CA . GLU A 1 247 ? -5.931 -11.942 8.015 1.00 96.50 247 GLU A CA 1
ATOM 1975 C C . GLU A 1 247 ? -4.515 -11.523 8.444 1.00 96.50 247 GLU A C 1
ATOM 1977 O O . GLU A 1 247 ? -3.886 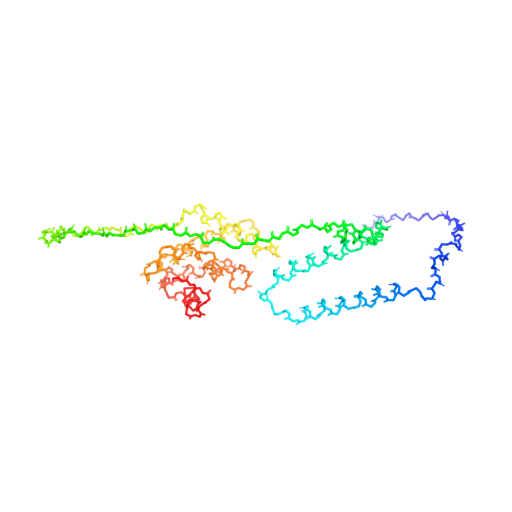-12.217 9.238 1.00 96.50 247 GLU A O 1
ATOM 1982 N N . ALA A 1 248 ? -4.018 -10.375 7.972 1.00 96.50 248 ALA A N 1
ATOM 1983 C CA . ALA A 1 248 ? -2.714 -9.858 8.387 1.00 96.50 248 ALA A CA 1
ATOM 1984 C C . ALA A 1 248 ? -2.682 -9.480 9.878 1.00 96.50 248 ALA A C 1
ATOM 1986 O O . ALA A 1 248 ? -1.681 -9.734 10.542 1.00 96.50 248 ALA A O 1
ATOM 1987 N N . ILE A 1 249 ? -3.773 -8.923 10.412 1.00 96.06 249 ILE A N 1
ATOM 1988 C CA . ILE A 1 249 ? -3.908 -8.631 11.846 1.00 96.06 249 ILE A CA 1
ATOM 1989 C C . ILE A 1 249 ? -3.907 -9.932 12.647 1.00 96.06 249 ILE A C 1
ATOM 1991 O O . ILE A 1 249 ? -3.113 -10.093 13.570 1.00 96.06 249 ILE A O 1
ATOM 1995 N N . TYR A 1 250 ? -4.735 -10.898 12.247 1.00 96.25 250 TYR A N 1
ATOM 1996 C CA . TYR A 1 250 ? -4.829 -12.204 12.899 1.00 96.25 250 TYR A CA 1
ATOM 1997 C C . TYR A 1 250 ? -3.484 -12.951 12.922 1.00 96.25 250 TYR A C 1
ATOM 1999 O O . TYR A 1 250 ? -3.121 -13.563 13.925 1.00 96.25 250 TYR A O 1
ATOM 2007 N N . ASN A 1 251 ? -2.712 -12.862 11.836 1.00 96.12 251 ASN A N 1
ATOM 2008 C CA . ASN A 1 251 ? -1.395 -13.490 11.725 1.00 96.12 251 ASN A CA 1
ATOM 2009 C C . ASN A 1 251 ? -0.263 -12.694 12.405 1.00 96.12 251 ASN A C 1
ATOM 2011 O O . ASN A 1 251 ? 0.882 -13.142 12.367 1.00 96.12 251 ASN A O 1
ATOM 2015 N N . ASN A 1 252 ? -0.553 -11.553 13.042 1.00 93.06 252 ASN A N 1
ATOM 2016 C CA . ASN A 1 252 ? 0.427 -10.619 13.618 1.00 93.06 252 ASN A CA 1
ATOM 2017 C C . ASN A 1 252 ? 1.408 -10.010 12.591 1.00 93.06 252 ASN A C 1
ATOM 2019 O O . ASN A 1 252 ? 2.485 -9.538 12.954 1.00 93.06 252 ASN A O 1
ATOM 2023 N N . ASP A 1 253 ? 1.038 -9.995 11.307 1.00 91.94 253 ASP A N 1
ATOM 2024 C CA . ASP A 1 253 ? 1.780 -9.297 10.248 1.00 91.94 253 ASP A CA 1
ATOM 2025 C C . ASP A 1 253 ? 1.486 -7.783 10.244 1.00 91.94 253 ASP A C 1
ATOM 2027 O O . ASP A 1 253 ? 2.243 -7.003 9.661 1.00 91.94 253 ASP A O 1
ATOM 2031 N N . LEU A 1 254 ? 0.380 -7.369 10.873 1.00 93.38 254 LEU A N 1
ATOM 2032 C CA . LEU A 1 254 ? -0.052 -5.984 11.040 1.00 93.38 254 LEU A CA 1
ATOM 2033 C C . LEU A 1 254 ? -0.563 -5.780 12.474 1.00 93.38 254 LEU A C 1
ATOM 2035 O O . LEU A 1 254 ? -1.434 -6.519 12.917 1.00 93.38 254 LEU A O 1
ATOM 2039 N N . SER A 1 255 ? -0.057 -4.770 13.181 1.00 93.12 255 SER A N 1
ATOM 2040 C CA . SER A 1 255 ? -0.479 -4.453 14.554 1.00 93.12 255 SER A CA 1
ATOM 2041 C C . SER A 1 255 ? -1.290 -3.159 14.563 1.00 93.12 255 SER A C 1
ATOM 2043 O O . SER A 1 255 ? -0.719 -2.088 14.340 1.00 93.12 255 SER A O 1
ATOM 2045 N N . LEU A 1 256 ? -2.611 -3.270 14.752 1.00 88.31 256 LEU A N 1
ATOM 2046 C CA . LEU A 1 256 ? -3.565 -2.154 14.822 1.00 88.31 256 LEU A CA 1
ATOM 2047 C C . LEU A 1 256 ? -4.257 -2.086 16.182 1.00 88.31 256 LEU A C 1
ATOM 2049 O O . LEU A 1 256 ? -4.389 -3.144 16.826 1.00 88.31 256 LEU A O 1
#

Organism: NCBI:txid146096